Protein AF-A0A094GS37-F1 (afdb_monomer_lite)

pLDDT: mean 93.63, std 6.59, range [54.78, 98.56]

Foldseek 3Di:
DVLLVPDPPVLSVLLLLLVLCQQPAPDFDALVLSQQLQQQDAPDQDGDPVSRDDSCSSCVSNVQQWDADPVPNTIHGPDPVSSVVCNVCVCVSPVQSLQSSLRSLLSLLNHPVQLQAADPFPVRVVVCCVVSVNNLRSLACSLLSLQVGPDYDPSSLVSLLVQQLRLSSQRHSQLSHQLDDPDDPRGPSSVRGDPPDGSLNSNVVSPNVVSNVSNVVVVSDDDDPVD

Radius of gyration: 18.08 Å; chains: 1; bounding box: 50×44×43 Å

Secondary structure (DSSP, 8-state):
-HHHHTS-HHHHHHHHHHHHHHHHSSSPEEHHHHHHHHTPPTT-SS--GGGPPPHHHHHHTTTTSEEE-TTT-EEEESSHHHHHHHHHTHHHH-TTHHHHHHHHHHHHHTSGGGGG-S-SSHHHHHHHHHH-TTHHHHHHHHHHHHHH-S---HHHHHHHHHHHH-HHHHHHHHHHHH----STT-TTGGG-S-TT--HHHHHHHHT-HHHHHHHHHTTS-PPPTT-

Structure (mmCIF, N/CA/C/O backbone):
data_AF-A0A094GS37-F1
#
_entry.id   AF-A0A094GS37-F1
#
loop_
_atom_site.group_PDB
_atom_site.id
_atom_site.type_symbol
_atom_site.label_atom_id
_atom_site.label_alt_id
_atom_site.label_comp_id
_atom_site.label_asym_id
_atom_site.label_entity_id
_atom_site.label_seq_id
_atom_site.pdbx_PDB_ins_code
_atom_site.Cartn_x
_atom_site.Cartn_y
_atom_site.Cartn_z
_atom_site.occupancy
_atom_site.B_iso_or_equiv
_atom_site.auth_seq_id
_atom_site.auth_comp_id
_atom_site.auth_asym_id
_atom_site.auth_atom_id
_atom_site.pdbx_PDB_model_num
ATOM 1 N N . MET A 1 1 ? -13.393 0.944 21.307 1.00 88.00 1 MET A N 1
ATOM 2 C CA . MET A 1 1 ? -13.759 -0.416 20.868 1.00 88.00 1 MET A CA 1
ATOM 3 C C . MET A 1 1 ? -15.217 -0.737 21.155 1.00 88.00 1 MET A C 1
ATOM 5 O O . MET A 1 1 ? -15.933 -0.806 20.179 1.00 88.00 1 MET A O 1
ATOM 9 N N . ILE A 1 2 ? -15.717 -0.727 22.401 1.00 90.31 2 ILE A N 1
ATOM 10 C CA . ILE A 1 2 ? -17.145 -1.028 22.705 1.00 90.31 2 ILE A CA 1
ATOM 11 C C . ILE A 1 2 ? -18.160 -0.297 21.801 1.00 90.31 2 ILE A C 1
ATOM 13 O O . ILE A 1 2 ? -19.096 -0.905 21.303 1.00 90.31 2 ILE A O 1
ATOM 17 N N . ARG A 1 3 ? -17.985 1.015 21.569 1.00 92.25 3 ARG A N 1
ATOM 18 C CA . ARG A 1 3 ? -18.882 1.788 20.683 1.00 92.25 3 ARG A CA 1
ATOM 19 C C . ARG A 1 3 ? -18.816 1.351 19.216 1.00 92.25 3 ARG A C 1
ATOM 21 O O . ARG A 1 3 ? -19.811 1.495 18.528 1.00 92.25 3 ARG A O 1
ATOM 28 N N . ILE A 1 4 ? -17.662 0.863 18.768 1.00 92.75 4 ILE A N 1
ATOM 29 C CA . ILE A 1 4 ? -17.428 0.375 17.404 1.00 92.75 4 ILE A CA 1
ATOM 30 C C . ILE A 1 4 ? -18.013 -1.031 17.240 1.00 92.75 4 ILE A C 1
ATOM 32 O O . ILE A 1 4 ? -18.720 -1.280 16.277 1.00 92.75 4 ILE A O 1
ATOM 36 N N . GLU A 1 5 ? -17.782 -1.908 18.220 1.00 92.19 5 GLU A N 1
ATOM 37 C CA . GLU A 1 5 ? -18.282 -3.297 18.270 1.00 92.19 5 GLU A CA 1
ATOM 38 C C . GLU A 1 5 ? -19.805 -3.388 18.480 1.00 92.19 5 GLU A C 1
ATOM 40 O O . GLU A 1 5 ? -20.387 -4.465 18.425 1.00 92.19 5 GLU A O 1
ATOM 45 N N . GLY A 1 6 ? -20.461 -2.262 18.775 1.00 89.38 6 GLY A N 1
ATOM 46 C CA . GLY A 1 6 ? -21.918 -2.155 18.849 1.00 89.38 6 GLY A CA 1
ATOM 47 C C . GLY A 1 6 ? -22.578 -1.646 17.563 1.00 89.38 6 GLY A C 1
ATOM 48 O O . GLY A 1 6 ? -23.791 -1.435 17.572 1.00 89.38 6 GLY A O 1
ATOM 49 N N . GLN A 1 7 ? -21.806 -1.380 16.504 1.00 92.81 7 GLN A N 1
ATOM 50 C CA . GLN A 1 7 ? -22.325 -0.932 15.205 1.00 92.81 7 GLN A CA 1
ATOM 51 C C . GLN A 1 7 ? -22.819 -2.122 14.370 1.00 92.81 7 GLN A C 1
ATOM 53 O O . GLN A 1 7 ? -22.673 -3.280 14.755 1.00 92.81 7 GLN A O 1
ATOM 58 N N . VAL A 1 8 ? -23.432 -1.839 13.218 1.00 94.56 8 VAL A N 1
ATOM 59 C CA . VAL A 1 8 ? -23.711 -2.884 12.221 1.00 94.56 8 VAL A CA 1
ATOM 60 C C . VAL A 1 8 ? -22.399 -3.410 11.630 1.00 94.56 8 VAL A C 1
ATOM 62 O O . VAL A 1 8 ? -21.416 -2.672 11.578 1.00 94.56 8 VAL A O 1
ATOM 65 N N . THR A 1 9 ? -22.395 -4.666 11.178 1.00 94.69 9 THR A N 1
ATOM 66 C CA . THR A 1 9 ? -21.180 -5.403 10.786 1.00 94.69 9 THR A CA 1
ATOM 67 C C . THR A 1 9 ? -20.286 -4.629 9.818 1.00 94.69 9 THR A C 1
ATOM 69 O O . THR A 1 9 ? -19.120 -4.420 10.130 1.00 94.69 9 THR A O 1
ATOM 72 N N . ASP A 1 10 ? -20.833 -4.092 8.727 1.00 94.25 10 ASP A N 1
ATOM 73 C CA . ASP A 1 10 ? -20.032 -3.376 7.721 1.00 94.25 10 ASP A CA 1
ATOM 74 C C . ASP A 1 10 ? -19.353 -2.113 8.291 1.00 94.25 10 ASP A C 1
ATOM 76 O O . ASP A 1 10 ? -18.210 -1.800 7.963 1.00 94.25 10 ASP A O 1
ATOM 80 N N . GLN A 1 11 ? -20.025 -1.399 9.204 1.00 95.94 11 GLN A N 1
ATOM 81 C CA . GLN A 1 11 ? -19.462 -0.218 9.871 1.00 95.94 11 GLN A CA 1
ATOM 82 C C . GLN A 1 11 ? -18.406 -0.594 10.912 1.00 95.94 11 GLN A C 1
ATOM 84 O O . GLN A 1 11 ? -17.405 0.108 11.069 1.00 95.94 11 GLN A O 1
ATOM 89 N N . GLU A 1 12 ? -18.628 -1.686 11.645 1.00 96.25 12 GLU A N 1
ATOM 90 C CA . GLU A 1 12 ? -17.641 -2.242 12.568 1.00 96.25 12 GLU A CA 1
ATOM 91 C C . GLU A 1 12 ? -16.369 -2.661 11.819 1.00 96.25 12 GLU A C 1
ATOM 93 O O . GLU A 1 12 ? -15.263 -2.316 12.250 1.00 96.25 12 GLU A O 1
ATOM 98 N N . ASP A 1 13 ? -16.523 -3.355 10.692 1.00 96.12 13 ASP A N 1
ATOM 99 C CA . ASP A 1 13 ? -15.419 -3.832 9.865 1.00 96.12 13 ASP A CA 1
ATOM 100 C C . ASP A 1 13 ? -14.641 -2.664 9.253 1.00 96.12 13 ASP A C 1
ATOM 102 O O . ASP A 1 13 ? -13.420 -2.598 9.429 1.00 96.12 13 ASP A O 1
ATOM 106 N N . LEU A 1 14 ? -15.329 -1.677 8.664 1.00 97.69 14 LEU A N 1
ATOM 107 C CA . LEU A 1 14 ? -14.692 -0.461 8.150 1.00 97.69 14 LEU A CA 1
ATOM 108 C C . LEU A 1 14 ? -13.911 0.272 9.252 1.00 97.69 14 LEU A C 1
ATOM 110 O O . LEU A 1 14 ? -12.749 0.635 9.064 1.00 97.69 14 LEU A O 1
ATOM 114 N N . ALA A 1 15 ? -14.501 0.443 10.439 1.00 98.00 15 ALA A N 1
ATOM 115 C CA . ALA A 1 15 ? -13.832 1.101 11.559 1.00 98.00 15 ALA A CA 1
ATOM 116 C C . ALA A 1 15 ? -12.571 0.346 12.006 1.00 98.00 15 ALA A C 1
ATOM 118 O O . ALA A 1 15 ? -11.533 0.958 12.275 1.00 98.00 15 ALA A O 1
ATOM 119 N N . LYS A 1 16 ? -12.630 -0.990 12.076 1.00 97.25 16 LYS A N 1
ATOM 120 C CA . LYS A 1 16 ? -11.466 -1.822 12.413 1.00 97.25 16 LYS A CA 1
ATOM 121 C C . LYS A 1 16 ? -10.386 -1.741 11.343 1.00 97.25 16 LYS A C 1
ATOM 123 O O . LYS A 1 16 ? -9.212 -1.649 11.702 1.00 97.25 16 LYS A O 1
ATOM 128 N N . GLN A 1 17 ? -10.750 -1.735 10.062 1.00 97.81 17 GLN A N 1
ATOM 129 C CA . GLN A 1 17 ? -9.797 -1.574 8.966 1.00 97.81 17 GLN A CA 1
ATOM 130 C C . GLN A 1 17 ? -9.113 -0.202 9.021 1.00 97.81 17 GLN A C 1
ATOM 132 O O . GLN A 1 17 ? -7.883 -0.142 8.999 1.00 97.81 17 GLN A O 1
ATOM 137 N N . VAL A 1 18 ? -9.874 0.886 9.188 1.00 98.38 18 VAL A N 1
ATOM 138 C CA . VAL A 1 18 ? -9.335 2.250 9.335 1.00 98.38 18 VAL A CA 1
ATOM 139 C C . VAL A 1 18 ? -8.366 2.329 10.518 1.00 98.38 18 VAL A C 1
ATOM 141 O O . VAL A 1 18 ? -7.225 2.769 10.362 1.00 98.38 18 VAL A O 1
ATOM 144 N N . LEU A 1 19 ? -8.771 1.853 11.700 1.00 98.06 19 LEU A N 1
ATOM 145 C CA . LEU A 1 19 ? -7.914 1.867 12.889 1.00 98.06 19 LEU A CA 1
ATOM 146 C C . LEU A 1 19 ? -6.666 0.989 12.723 1.00 98.06 19 LEU A C 1
ATOM 148 O O . LEU A 1 19 ? -5.582 1.381 13.166 1.00 98.06 19 LEU A O 1
ATOM 152 N N . SER A 1 20 ? -6.801 -0.170 12.071 1.00 97.94 20 SER A N 1
ATOM 153 C CA . SER A 1 20 ? -5.686 -1.066 11.760 1.00 97.94 20 SER A CA 1
ATOM 154 C C . SER A 1 20 ? -4.660 -0.363 10.877 1.00 97.94 20 SER A C 1
ATOM 156 O O . SER A 1 20 ? -3.482 -0.329 11.232 1.00 97.94 20 SER A O 1
ATOM 158 N N . TRP A 1 21 ? -5.096 0.282 9.790 1.00 98.44 21 TRP A N 1
ATOM 159 C CA . TRP A 1 21 ? -4.220 1.031 8.891 1.00 98.44 21 TRP A CA 1
ATOM 160 C C . TRP A 1 21 ? -3.519 2.195 9.588 1.00 98.44 21 TRP A C 1
ATOM 162 O O . TRP A 1 21 ? -2.295 2.289 9.505 1.00 98.44 21 TRP A O 1
ATOM 172 N N . ILE A 1 22 ? -4.251 3.030 10.332 1.00 97.56 22 ILE A N 1
ATOM 173 C CA . ILE A 1 22 ? -3.663 4.171 11.052 1.00 97.56 22 ILE A CA 1
ATOM 174 C C . ILE A 1 22 ? -2.616 3.701 12.072 1.00 97.56 22 ILE A C 1
ATOM 176 O O . ILE A 1 22 ? -1.558 4.312 12.200 1.00 97.56 22 ILE A O 1
ATOM 180 N N . THR A 1 23 ? -2.889 2.604 12.781 1.00 96.81 23 THR A N 1
ATOM 181 C CA . THR A 1 23 ? -1.992 2.076 13.822 1.00 96.81 23 THR A CA 1
ATOM 182 C C . THR A 1 23 ? -0.784 1.352 13.229 1.00 96.81 23 THR A C 1
ATOM 184 O O . THR A 1 23 ? 0.327 1.442 13.745 1.00 96.81 23 THR A O 1
ATOM 187 N N . CYS A 1 24 ? -0.995 0.562 12.177 1.00 96.88 24 CYS A N 1
ATOM 188 C CA . CYS A 1 24 ? -0.008 -0.409 11.717 1.00 96.88 24 CYS A CA 1
ATOM 189 C C . CYS A 1 24 ? 0.844 0.079 10.552 1.00 96.88 24 CYS A C 1
ATOM 191 O O . CYS A 1 24 ? 1.858 -0.576 10.273 1.00 96.88 24 CYS A O 1
ATOM 193 N N . ALA A 1 25 ? 0.447 1.163 9.880 1.00 97.44 25 ALA A N 1
ATOM 194 C CA . ALA A 1 25 ? 1.168 1.720 8.749 1.00 97.44 25 ALA A CA 1
ATOM 195 C C . ALA A 1 25 ? 2.577 2.210 9.122 1.00 97.44 25 ALA A C 1
ATOM 197 O O . ALA A 1 25 ? 2.870 2.559 10.261 1.00 97.44 25 ALA A O 1
ATOM 198 N N . LYS A 1 26 ? 3.487 2.232 8.139 1.00 97.00 26 LYS A N 1
ATOM 199 C CA . LYS A 1 26 ? 4.883 2.674 8.341 1.00 97.00 26 LYS A CA 1
ATOM 200 C C . LYS A 1 26 ? 5.064 4.190 8.347 1.00 97.00 26 LYS A C 1
ATOM 202 O O . LYS A 1 26 ? 6.099 4.675 8.792 1.00 97.00 26 LYS A O 1
ATOM 207 N N . ARG A 1 27 ? 4.060 4.913 7.860 1.00 96.12 27 ARG A N 1
ATOM 208 C CA . ARG A 1 27 ? 3.914 6.363 7.951 1.00 96.12 27 ARG A CA 1
ATOM 209 C C . ARG A 1 27 ? 2.423 6.710 7.990 1.00 96.12 27 ARG A C 1
ATOM 211 O O . ARG A 1 27 ? 1.629 5.871 7.555 1.00 96.12 27 ARG A O 1
ATOM 218 N N . PRO A 1 28 ? 2.048 7.917 8.445 1.00 96.81 28 PRO A N 1
ATOM 219 C CA . PRO A 1 28 ? 0.697 8.426 8.250 1.00 96.81 28 PRO A CA 1
ATOM 220 C C . PRO A 1 28 ? 0.291 8.361 6.773 1.00 96.81 28 PRO A C 1
ATOM 222 O O . PRO A 1 28 ? 1.114 8.613 5.883 1.00 96.81 28 PRO A O 1
ATOM 225 N N . LEU A 1 29 ? -0.965 7.994 6.537 1.00 98.00 29 LEU A N 1
ATOM 226 C CA . LEU A 1 29 ? -1.580 7.960 5.214 1.00 98.00 29 LEU A CA 1
ATOM 227 C C . LEU A 1 29 ? -2.424 9.213 5.008 1.00 98.00 29 LEU A C 1
ATOM 229 O O . LEU A 1 29 ? -3.032 9.719 5.958 1.00 98.00 29 LEU A O 1
ATOM 233 N N . THR A 1 30 ? -2.486 9.694 3.770 1.00 98.00 30 THR A N 1
ATOM 234 C CA . THR A 1 30 ? -3.531 10.642 3.378 1.00 98.00 30 THR A CA 1
ATOM 235 C C . THR A 1 30 ? -4.893 9.946 3.369 1.00 98.00 30 THR A C 1
ATOM 237 O O . THR A 1 30 ? -4.982 8.715 3.345 1.00 98.00 30 THR A O 1
ATOM 240 N N . THR A 1 31 ? -5.973 10.723 3.391 1.00 97.75 31 THR A N 1
ATOM 241 C CA . THR A 1 31 ? -7.328 10.173 3.241 1.00 97.75 31 THR A CA 1
ATOM 242 C C . THR A 1 31 ? -7.478 9.386 1.940 1.00 97.75 31 THR A C 1
ATOM 244 O O . THR A 1 31 ? -7.978 8.268 1.979 1.00 97.75 31 THR A O 1
ATOM 247 N N . ILE A 1 32 ? -6.963 9.912 0.824 1.00 97.25 32 ILE A N 1
ATOM 248 C CA . ILE A 1 32 ? -7.059 9.266 -0.493 1.00 97.25 32 ILE A CA 1
ATOM 249 C C . ILE A 1 32 ? -6.254 7.965 -0.545 1.00 97.25 32 ILE A C 1
ATOM 251 O O . ILE A 1 32 ? -6.740 6.957 -1.050 1.00 97.25 32 ILE A O 1
ATOM 255 N N . GLU A 1 33 ? -5.043 7.953 0.019 1.00 98.38 33 GLU A N 1
ATOM 256 C CA . GLU A 1 33 ? -4.247 6.726 0.113 1.00 98.38 33 GLU A CA 1
ATOM 257 C C . GLU A 1 33 ? -4.984 5.638 0.893 1.00 98.38 33 GLU A C 1
ATOM 259 O O . GLU A 1 33 ? -4.961 4.476 0.489 1.00 98.38 33 GLU A O 1
ATOM 264 N N . LEU A 1 34 ? -5.643 6.005 1.999 1.00 98.50 34 LEU A N 1
ATOM 265 C CA . LEU A 1 34 ? -6.406 5.044 2.783 1.00 98.50 34 LEU A CA 1
ATOM 266 C C . LEU A 1 34 ? -7.687 4.602 2.064 1.00 98.50 34 LEU A C 1
ATOM 268 O O . LEU A 1 34 ? -7.985 3.416 2.102 1.00 98.50 34 LEU A O 1
ATOM 272 N N . GLN A 1 35 ? -8.410 5.490 1.373 1.00 98.12 35 GLN A N 1
ATOM 273 C CA . GLN A 1 35 ? -9.565 5.094 0.556 1.00 98.12 35 GLN A CA 1
ATOM 274 C C . GLN A 1 35 ? -9.166 4.049 -0.488 1.00 98.12 35 GLN A C 1
ATOM 276 O O . GLN A 1 35 ? -9.773 2.984 -0.550 1.00 98.12 35 GLN A O 1
ATOM 281 N N . GLN A 1 36 ? -8.095 4.311 -1.246 1.00 98.38 36 GLN A N 1
ATOM 282 C CA . GLN A 1 36 ? -7.595 3.362 -2.240 1.00 98.38 36 GLN A CA 1
ATOM 283 C C . GLN A 1 36 ? -7.161 2.045 -1.593 1.00 98.38 36 GLN A C 1
ATOM 285 O O . GLN A 1 36 ? -7.474 0.987 -2.119 1.00 98.38 36 GLN A O 1
ATOM 290 N N . ALA A 1 37 ? -6.491 2.080 -0.437 1.00 98.44 37 ALA A N 1
ATOM 291 C CA . ALA A 1 37 ? -6.108 0.864 0.277 1.00 98.44 37 ALA A CA 1
ATOM 292 C C . ALA A 1 37 ? -7.318 0.036 0.749 1.00 98.44 37 ALA A C 1
ATOM 294 O O . ALA A 1 37 ? -7.254 -1.191 0.747 1.00 98.44 37 ALA A O 1
ATOM 295 N N . LEU A 1 38 ? -8.405 0.687 1.167 1.00 98.12 38 LEU A N 1
ATOM 296 C CA . LEU A 1 38 ? -9.629 0.020 1.621 1.00 98.12 38 LEU A CA 1
ATOM 297 C C . LEU A 1 38 ? -10.475 -0.530 0.464 1.00 98.12 38 LEU A C 1
ATOM 299 O O . LEU A 1 38 ? -11.173 -1.516 0.665 1.00 98.12 38 LEU A O 1
ATOM 303 N N . ALA A 1 39 ? -10.371 0.063 -0.727 1.00 97.81 39 ALA A N 1
ATOM 304 C CA . ALA A 1 39 ? -11.088 -0.359 -1.933 1.00 97.81 39 ALA A CA 1
ATOM 305 C C . ALA A 1 39 ? -10.379 -1.464 -2.740 1.00 97.81 39 ALA A C 1
ATOM 307 O O . ALA A 1 39 ? -10.894 -1.916 -3.759 1.00 97.81 39 ALA A O 1
ATOM 308 N N . VAL A 1 40 ? -9.179 -1.892 -2.332 1.00 98.06 40 VAL A N 1
ATOM 309 C CA . VAL A 1 40 ? -8.451 -2.966 -3.023 1.00 98.06 40 VAL A CA 1
ATOM 310 C C . VAL A 1 40 ? -9.135 -4.309 -2.803 1.00 98.06 40 VAL A C 1
ATOM 312 O O . VAL A 1 40 ? -9.192 -4.817 -1.681 1.00 98.06 40 VAL A O 1
ATOM 315 N N . GLU A 1 41 ? -9.530 -4.938 -3.904 1.00 95.81 41 GLU A N 1
ATOM 316 C CA . GLU A 1 41 ? -10.059 -6.296 -3.925 1.00 95.81 41 GLU A CA 1
ATOM 317 C C . GLU A 1 41 ? -8.997 -7.300 -4.390 1.00 95.81 41 GLU A C 1
ATOM 319 O O . GLU A 1 41 ? -8.218 -7.075 -5.320 1.00 95.81 41 GLU A O 1
ATOM 324 N N . VAL A 1 42 ? -8.917 -8.437 -3.697 1.00 94.62 42 VAL A N 1
ATOM 325 C CA . VAL A 1 42 ? -7.904 -9.458 -3.984 1.00 94.62 42 VAL A CA 1
ATOM 326 C C . VAL A 1 42 ? -8.293 -10.240 -5.232 1.00 94.62 42 VAL A C 1
ATOM 328 O O . VAL A 1 42 ? -9.288 -10.956 -5.230 1.00 94.62 42 VAL A O 1
ATOM 331 N N . GLY A 1 43 ? -7.429 -10.200 -6.245 1.00 92.38 43 GLY A N 1
ATOM 332 C CA . GLY A 1 43 ? -7.613 -10.936 -7.499 1.00 92.38 43 GLY A CA 1
ATOM 333 C C . GLY A 1 43 ? -8.079 -10.068 -8.664 1.00 92.38 43 GLY A C 1
ATOM 334 O O . GLY A 1 43 ? -8.013 -10.537 -9.798 1.00 92.38 43 GLY A O 1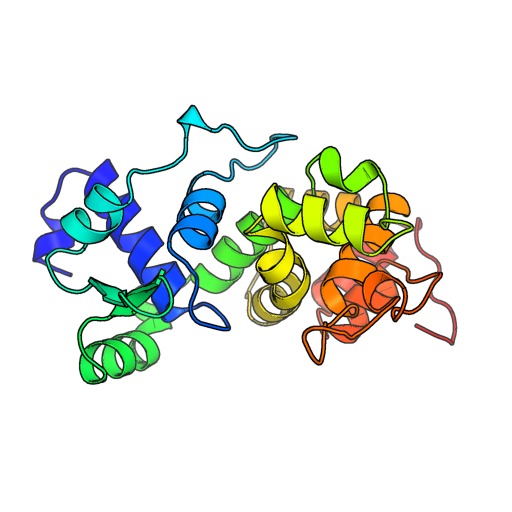
ATOM 335 N N . GLU A 1 44 ? -8.456 -8.819 -8.396 1.00 95.88 44 GLU A N 1
ATOM 336 C CA . GLU A 1 44 ? -8.804 -7.840 -9.422 1.00 95.88 44 GLU A CA 1
ATOM 337 C C . GLU A 1 44 ? -7.556 -7.202 -10.053 1.00 9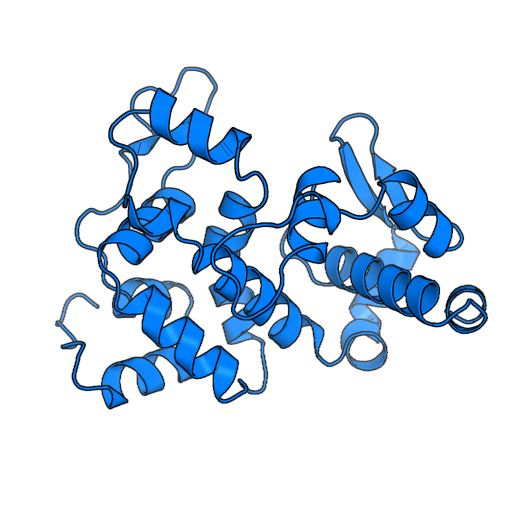5.88 44 GLU A C 1
ATOM 339 O O . GLU A 1 44 ? -6.467 -7.171 -9.467 1.00 95.88 44 GLU A O 1
ATOM 344 N N . SER A 1 45 ? -7.708 -6.718 -11.287 1.00 95.50 45 SER A N 1
ATOM 345 C CA . SER A 1 45 ? -6.628 -6.131 -12.095 1.00 95.50 45 SER A CA 1
ATOM 346 C C . SER A 1 45 ? -6.587 -4.602 -12.066 1.00 95.50 45 SER A C 1
ATOM 348 O O . SER A 1 45 ? -5.632 -4.009 -12.576 1.00 95.50 45 SER A O 1
ATOM 350 N N . GLU A 1 46 ? -7.599 -3.962 -11.486 1.00 96.06 46 GLU A N 1
ATOM 351 C CA . GLU A 1 46 ? -7.711 -2.512 -11.349 1.00 96.06 46 GLU A CA 1
ATOM 352 C C . GLU A 1 46 ? -8.502 -2.130 -10.096 1.00 96.06 46 GLU A C 1
ATOM 354 O O . GLU A 1 46 ? -9.097 -2.979 -9.436 1.00 96.06 46 GLU A O 1
ATOM 359 N N . LEU A 1 47 ? -8.448 -0.847 -9.733 1.00 95.75 47 LEU A N 1
ATOM 360 C CA . LEU A 1 47 ? -9.208 -0.320 -8.609 1.00 95.75 47 LEU A CA 1
ATOM 361 C C . LEU A 1 47 ? -10.626 0.008 -9.071 1.00 95.75 47 LEU A C 1
ATOM 363 O O . LEU A 1 47 ? -10.785 0.817 -9.983 1.00 95.75 47 LEU A O 1
ATOM 367 N N . ASP A 1 48 ? -11.625 -0.560 -8.404 1.00 95.31 48 ASP A N 1
ATOM 368 C CA . ASP A 1 48 ? -13.007 -0.131 -8.582 1.00 95.31 48 ASP A CA 1
ATOM 369 C C . ASP A 1 48 ? -13.254 1.155 -7.778 1.00 95.31 48 ASP A C 1
ATOM 371 O O . ASP A 1 48 ? -13.118 1.182 -6.550 1.00 95.31 48 ASP A O 1
ATOM 375 N N . GLU A 1 49 ? -13.579 2.243 -8.476 1.00 93.69 49 GLU A N 1
ATOM 376 C CA . GLU A 1 49 ? -13.882 3.529 -7.845 1.00 93.69 49 GLU A CA 1
ATOM 377 C C . GLU A 1 49 ? -15.185 3.480 -7.034 1.00 93.69 49 GLU A C 1
ATOM 379 O O . GLU A 1 49 ? -15.301 4.211 -6.048 1.00 93.69 49 GLU A O 1
ATOM 384 N N . ASP A 1 50 ? -16.119 2.583 -7.374 1.00 95.19 50 ASP A N 1
ATOM 385 C CA . ASP A 1 50 ? -17.378 2.408 -6.641 1.00 95.19 50 ASP A CA 1
ATOM 386 C C . ASP A 1 50 ? -17.155 1.757 -5.260 1.00 95.19 50 ASP A C 1
ATOM 388 O O . ASP A 1 50 ? -17.990 1.893 -4.363 1.00 95.19 50 ASP A O 1
ATOM 392 N N . AS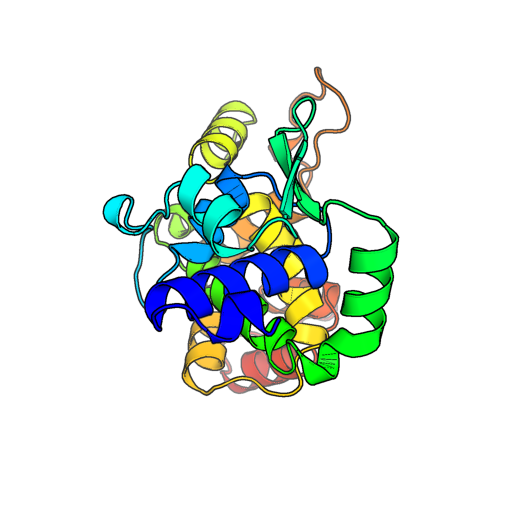N A 1 51 ? -16.000 1.114 -5.051 1.00 94.69 51 ASN A N 1
ATOM 393 C CA . ASN A 1 51 ? -15.603 0.523 -3.771 1.00 94.69 51 ASN A CA 1
ATOM 394 C C . ASN A 1 51 ? -14.898 1.514 -2.826 1.00 94.69 51 ASN A C 1
ATOM 396 O O . ASN A 1 51 ? -14.563 1.153 -1.694 1.00 94.69 51 ASN A O 1
ATOM 400 N N . LEU A 1 52 ? -14.641 2.756 -3.255 1.00 96.94 52 LEU A N 1
ATOM 401 C CA . LEU A 1 52 ? -13.994 3.764 -2.412 1.00 96.94 52 LEU A CA 1
ATOM 402 C C . LEU A 1 52 ? -14.935 4.205 -1.278 1.00 96.94 52 LEU A C 1
ATOM 404 O O . LEU A 1 52 ? -15.965 4.822 -1.548 1.00 96.94 52 LEU A O 1
ATOM 408 N N . PRO A 1 53 ? -14.584 3.975 0.004 1.00 97.06 53 PRO A N 1
ATOM 409 C CA . PRO A 1 53 ? -15.418 4.435 1.108 1.00 97.06 53 PRO A CA 1
ATOM 410 C C . PRO A 1 53 ? -15.409 5.962 1.182 1.00 97.06 53 PRO A C 1
ATOM 412 O O . PRO A 1 53 ? -14.376 6.592 0.943 1.00 97.06 53 PRO A O 1
ATOM 415 N N . GLU A 1 54 ? -16.523 6.579 1.572 1.00 97.25 54 GLU A N 1
ATOM 416 C CA . GLU A 1 54 ? -16.555 8.025 1.788 1.00 97.25 54 GLU A CA 1
ATOM 417 C C . GLU A 1 54 ? -15.655 8.427 2.968 1.00 97.25 54 GLU A C 1
ATOM 419 O O . GLU A 1 54 ? -15.620 7.780 4.018 1.00 97.25 54 GLU A O 1
ATOM 424 N N . ILE A 1 55 ? -14.931 9.542 2.821 1.00 96.38 55 ILE A N 1
ATOM 425 C CA . ILE A 1 55 ? -14.025 10.050 3.865 1.00 96.38 55 ILE A CA 1
ATOM 426 C C . ILE A 1 55 ? -14.790 10.323 5.171 1.00 96.38 55 ILE A C 1
ATOM 428 O O . ILE A 1 55 ? -14.278 10.063 6.263 1.00 96.38 55 ILE A O 1
ATOM 432 N N . GLU A 1 56 ? -16.014 10.846 5.063 1.00 96.44 56 GLU A N 1
ATOM 433 C CA . GLU A 1 56 ? -16.873 11.134 6.214 1.00 96.44 56 GLU A CA 1
ATOM 434 C C . GLU A 1 56 ? -17.243 9.853 6.968 1.00 96.44 56 GLU A C 1
ATOM 436 O O . GLU A 1 56 ? -17.148 9.821 8.199 1.00 96.44 56 GLU A O 1
ATOM 441 N N . ASP A 1 57 ? -17.553 8.776 6.243 1.00 96.81 57 ASP A N 1
ATOM 442 C CA . ASP A 1 57 ? -17.864 7.475 6.827 1.00 96.81 57 ASP A CA 1
ATOM 443 C C . ASP A 1 57 ? -16.660 6.895 7.561 1.00 96.81 57 ASP A C 1
ATOM 445 O O . ASP A 1 57 ? -16.791 6.523 8.728 1.00 96.81 57 ASP A O 1
ATOM 449 N N . MET A 1 58 ? -15.470 6.914 6.948 1.00 97.56 58 MET A N 1
ATOM 450 C CA . MET A 1 58 ? -14.228 6.426 7.569 1.00 97.56 58 MET A CA 1
ATOM 451 C C . MET A 1 58 ? -13.964 7.067 8.942 1.00 97.56 58 MET A C 1
ATOM 453 O O . MET A 1 58 ? -13.494 6.401 9.870 1.00 97.56 58 MET A O 1
ATOM 457 N N . VAL A 1 59 ? -14.271 8.360 9.093 1.00 97.31 59 VAL A N 1
ATOM 458 C CA . VAL A 1 59 ? -14.127 9.088 10.364 1.00 97.31 59 VAL A CA 1
ATOM 459 C C . VAL A 1 59 ? -15.289 8.786 11.313 1.00 97.31 59 VAL A C 1
ATOM 461 O O . VAL A 1 59 ? -15.066 8.525 12.502 1.00 97.31 59 VAL A O 1
ATOM 464 N N . SER A 1 60 ? -16.520 8.809 10.801 1.00 96.94 60 SER A N 1
ATOM 465 C CA . SER A 1 60 ? -17.755 8.642 11.572 1.00 96.94 60 SER A CA 1
ATOM 466 C C . SER A 1 60 ? -17.814 7.284 12.275 1.00 96.94 60 SER A C 1
ATOM 468 O O . SER A 1 60 ? -18.000 7.227 13.499 1.00 96.94 60 SER A O 1
ATOM 470 N N . VAL A 1 61 ? -17.531 6.193 11.549 1.00 97.75 61 VAL A N 1
ATOM 471 C CA . VAL A 1 61 ? -17.589 4.824 12.096 1.00 97.75 61 VAL A CA 1
ATOM 472 C C . VAL A 1 61 ? -16.540 4.569 13.181 1.00 97.75 61 VAL A C 1
ATOM 474 O O . VAL A 1 61 ? -16.690 3.669 14.007 1.00 97.75 61 VAL A O 1
ATOM 477 N N . CYS A 1 62 ? -15.486 5.390 13.246 1.00 96.94 62 CYS A N 1
ATOM 478 C CA . CYS A 1 62 ? -14.444 5.300 14.269 1.00 96.94 62 CYS A CA 1
ATOM 479 C C . CYS A 1 62 ? -14.840 5.949 15.610 1.00 96.94 62 CYS A C 1
ATOM 481 O O . CYS A 1 62 ? -14.019 6.029 16.530 1.00 96.94 62 CYS A O 1
ATOM 483 N N . ALA A 1 63 ? -16.087 6.415 15.752 1.00 94.69 63 ALA A N 1
ATOM 484 C CA . ALA A 1 63 ? -16.689 6.862 17.009 1.00 94.69 63 ALA A CA 1
ATOM 485 C C . ALA A 1 63 ? -15.892 7.955 17.760 1.00 94.69 63 ALA A C 1
ATOM 487 O O . ALA A 1 63 ? -15.930 8.027 18.996 1.00 94.69 63 ALA A O 1
ATOM 488 N N . GLY A 1 64 ? -15.194 8.824 17.020 1.00 95.00 64 GLY A N 1
ATOM 489 C CA . GLY A 1 64 ? -14.383 9.922 17.559 1.00 95.00 64 GLY A CA 1
ATOM 490 C C . GLY A 1 64 ? -12.957 9.538 17.965 1.00 95.00 64 GLY A C 1
ATOM 491 O O . GLY A 1 64 ? -12.298 10.315 18.649 1.00 95.00 64 GLY A O 1
ATOM 492 N N . LEU A 1 65 ? -12.469 8.353 17.579 1.00 96.50 65 LEU A N 1
ATOM 493 C CA . LEU A 1 65 ? -11.059 7.975 17.756 1.00 96.50 65 LEU A CA 1
ATOM 494 C C . LEU A 1 65 ? -10.152 8.519 16.650 1.00 96.50 65 LEU A C 1
ATOM 496 O O . LEU A 1 65 ? -8.942 8.613 16.854 1.00 96.50 65 LEU A O 1
ATOM 500 N N . VAL A 1 66 ? -10.731 8.881 15.506 1.00 97.62 66 VAL A N 1
ATOM 501 C CA . VAL A 1 66 ? -10.026 9.295 14.292 1.00 97.62 66 VAL A CA 1
ATOM 502 C C . VAL A 1 66 ? -10.396 10.731 13.929 1.00 97.62 66 VAL A C 1
ATOM 504 O O . VAL A 1 66 ? -11.514 11.176 14.176 1.00 97.62 66 VAL A O 1
ATOM 507 N N . THR A 1 67 ? -9.437 11.459 13.367 1.00 96.81 67 THR A N 1
ATOM 508 C CA . THR A 1 67 ? -9.595 12.806 12.814 1.00 96.81 67 THR A CA 1
ATOM 509 C C . THR A 1 67 ? -8.726 12.968 11.569 1.00 96.81 67 THR A C 1
ATOM 511 O O . THR A 1 67 ? -7.809 12.176 11.332 1.00 96.81 67 THR A O 1
ATOM 514 N N . ILE A 1 68 ? -8.998 14.012 10.792 1.00 97.31 68 ILE A N 1
ATOM 515 C CA . ILE A 1 68 ? -8.209 14.394 9.624 1.00 97.31 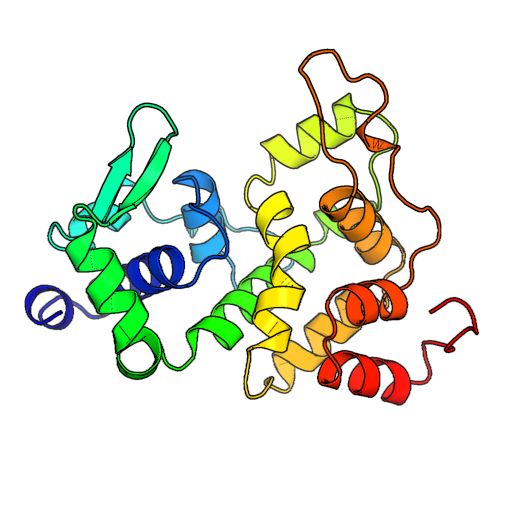68 ILE A CA 1
ATOM 516 C C . ILE A 1 68 ? -7.416 15.645 9.973 1.00 97.31 68 ILE A C 1
ATOM 518 O O . ILE A 1 68 ? -7.945 16.629 10.492 1.00 97.31 68 ILE A O 1
ATOM 522 N N . ASP A 1 69 ? -6.121 15.595 9.701 1.00 94.62 69 ASP A N 1
ATOM 523 C CA . ASP A 1 69 ? -5.255 16.751 9.797 1.00 94.62 69 ASP A CA 1
ATOM 524 C C . ASP A 1 69 ? -5.492 17.698 8.614 1.00 94.62 69 ASP A C 1
ATOM 526 O O . ASP A 1 69 ? -5.223 17.339 7.471 1.00 94.62 69 ASP A O 1
ATOM 530 N N . GLY A 1 70 ? -5.989 18.907 8.882 1.00 90.56 70 GLY A N 1
ATOM 531 C CA . GLY A 1 70 ? -6.365 19.855 7.827 1.00 90.56 70 GLY A CA 1
ATOM 532 C C . GLY A 1 70 ? -5.195 20.441 7.028 1.00 90.56 70 GLY A C 1
ATOM 533 O O . GLY A 1 70 ? -5.422 20.985 5.953 1.00 90.56 70 GLY A O 1
ATOM 534 N N . GLU A 1 71 ? -3.956 20.348 7.525 1.00 91.38 71 GLU A N 1
ATOM 535 C CA . GLU A 1 71 ? -2.772 20.842 6.807 1.00 91.38 71 GLU A CA 1
ATOM 536 C C . GLU A 1 71 ? -2.215 19.785 5.850 1.00 91.38 71 GLU A C 1
ATOM 538 O O . GLU A 1 71 ? -1.885 20.084 4.704 1.00 91.38 71 GLU A O 1
ATOM 543 N N . SER A 1 72 ? -2.114 18.541 6.321 1.00 91.50 72 SER A N 1
ATOM 544 C CA . SER A 1 72 ? -1.496 17.438 5.577 1.00 91.50 72 SER A CA 1
ATOM 545 C C . SER A 1 72 ? -2.492 16.504 4.882 1.00 91.50 72 SER A C 1
ATOM 547 O O . SER A 1 72 ? -2.068 15.620 4.140 1.00 91.50 72 SER A O 1
ATOM 549 N N . ASN A 1 73 ? -3.798 16.666 5.122 1.00 94.88 73 ASN A N 1
ATOM 550 C CA . ASN A 1 73 ? -4.860 15.734 4.717 1.00 94.88 73 ASN A CA 1
ATOM 551 C C . ASN A 1 73 ? -4.600 14.287 5.167 1.00 94.88 73 ASN A C 1
ATOM 553 O O . ASN A 1 73 ? -5.028 13.331 4.516 1.00 94.88 73 ASN A O 1
ATOM 557 N N . THR A 1 74 ? -3.879 14.114 6.279 1.00 96.62 74 THR A N 1
ATOM 558 C CA . THR A 1 74 ? -3.592 12.793 6.841 1.00 96.62 74 THR A CA 1
ATOM 559 C C . THR A 1 74 ? -4.667 12.368 7.822 1.00 96.62 74 THR A C 1
ATOM 561 O O . THR A 1 74 ? -5.128 13.154 8.652 1.00 96.62 74 THR A O 1
ATOM 564 N N . ILE A 1 75 ? -5.065 11.103 7.738 1.00 97.00 75 ILE A N 1
ATOM 565 C CA . ILE A 1 75 ? -6.000 10.500 8.682 1.00 97.00 75 ILE A CA 1
ATOM 566 C C . ILE A 1 75 ? -5.222 9.916 9.863 1.00 97.00 75 ILE A C 1
ATOM 568 O O . ILE A 1 75 ? -4.251 9.176 9.692 1.00 97.00 75 ILE A O 1
ATOM 572 N N . ARG A 1 76 ? -5.607 10.291 11.085 1.00 96.69 76 ARG A N 1
ATOM 573 C CA . ARG A 1 76 ? -4.850 9.970 12.302 1.00 96.69 76 ARG A CA 1
ATOM 574 C C . ARG A 1 76 ? -5.743 9.781 13.518 1.00 96.69 76 ARG A C 1
ATOM 576 O O . ARG A 1 76 ? -6.898 10.195 13.535 1.00 96.69 76 ARG A O 1
ATOM 583 N N . LEU A 1 77 ? -5.185 9.190 14.571 1.00 97.00 77 LEU A N 1
ATOM 584 C CA . LEU A 1 77 ? -5.848 9.126 15.871 1.00 97.00 77 LEU A CA 1
ATOM 585 C C . LEU A 1 77 ? -5.916 10.523 16.506 1.00 97.00 77 LEU A C 1
ATOM 587 O O . LEU A 1 77 ? -4.972 11.306 16.401 1.00 97.00 77 LEU A O 1
ATOM 591 N N . VAL A 1 78 ? -7.020 10.823 17.196 1.00 94.56 78 VAL A N 1
ATOM 592 C CA . VAL A 1 78 ? -7.271 12.152 17.791 1.00 94.56 78 VAL A CA 1
ATOM 593 C C . VAL A 1 78 ? -6.231 12.519 18.853 1.00 94.56 78 VAL A C 1
ATOM 595 O O . VAL A 1 78 ? -5.836 13.679 18.967 1.00 94.56 78 VAL A O 1
ATOM 598 N N . HIS A 1 79 ? -5.769 11.538 19.632 1.00 93.12 79 HIS A N 1
ATOM 599 C CA . HIS A 1 79 ? -4.846 11.764 20.742 1.00 93.12 79 HIS A CA 1
ATOM 600 C C . HIS A 1 79 ? -3.643 10.824 20.703 1.00 93.12 79 HIS A C 1
ATOM 602 O O . HIS A 1 79 ? -3.778 9.624 20.463 1.00 93.12 79 HIS A O 1
ATOM 608 N N . TYR A 1 80 ? -2.473 11.356 21.071 1.00 89.88 80 TYR A N 1
ATOM 609 C CA . TYR A 1 80 ? -1.227 10.586 21.155 1.00 89.88 80 TYR A CA 1
ATOM 610 C C . TYR A 1 80 ? -1.331 9.391 22.122 1.00 89.88 80 TYR A C 1
ATOM 612 O O . TYR A 1 80 ? -0.764 8.336 21.867 1.00 89.88 80 TYR A O 1
ATOM 620 N N . THR A 1 81 ? -2.100 9.516 23.210 1.00 92.69 81 THR A N 1
ATOM 621 C CA . THR A 1 81 ? -2.326 8.418 24.167 1.00 92.69 81 THR A CA 1
ATOM 622 C C . THR A 1 81 ? -3.151 7.284 23.565 1.00 92.69 81 THR A C 1
ATOM 624 O O . THR A 1 81 ? -2.985 6.129 23.948 1.00 92.69 81 THR A O 1
ATOM 627 N N . THR A 1 82 ? -4.032 7.596 22.608 1.00 93.31 82 THR A N 1
ATOM 628 C CA . THR A 1 82 ? -4.795 6.587 21.858 1.00 93.31 82 THR A CA 1
ATOM 629 C C . THR A 1 82 ? -3.864 5.816 20.929 1.00 93.31 82 THR A C 1
ATOM 631 O O . THR A 1 82 ? -3.959 4.594 20.848 1.00 93.31 82 THR A O 1
ATOM 634 N N . GLN A 1 83 ? -2.918 6.513 20.294 1.00 92.81 83 GLN A N 1
ATOM 635 C CA . GLN A 1 83 ? -1.871 5.885 19.495 1.00 92.81 83 GLN A CA 1
ATOM 636 C C . GLN A 1 83 ? -0.991 4.960 20.344 1.00 92.81 83 GLN A C 1
ATOM 638 O O . GLN A 1 83 ? -0.878 3.780 20.028 1.00 92.81 83 GLN A O 1
ATOM 643 N N . GLU A 1 84 ? -0.467 5.444 21.473 1.00 94.69 84 GLU A N 1
ATOM 644 C CA . GLU A 1 84 ? 0.349 4.634 22.390 1.00 94.69 84 GLU A CA 1
ATOM 645 C C . GLU A 1 84 ? -0.408 3.391 22.893 1.00 94.69 84 GLU A C 1
ATOM 647 O O . GLU A 1 84 ? 0.163 2.303 23.012 1.00 94.69 84 GLU A O 1
ATOM 652 N N . TYR A 1 85 ? -1.710 3.530 23.169 1.00 96.25 85 TYR A N 1
ATOM 653 C CA . TYR A 1 85 ? -2.559 2.408 23.560 1.00 96.25 85 TYR A CA 1
ATOM 654 C C . TYR A 1 85 ? -2.643 1.346 22.457 1.00 96.25 85 TYR A C 1
ATOM 656 O O . TYR A 1 85 ? -2.378 0.171 22.731 1.00 96.25 85 TYR A O 1
ATOM 664 N N . PHE A 1 86 ? -2.981 1.732 21.223 1.00 96.44 86 PHE A N 1
ATOM 665 C CA . PHE A 1 86 ? -3.118 0.785 20.114 1.00 96.44 86 PHE A CA 1
ATOM 666 C C . PHE A 1 86 ? -1.782 0.176 19.687 1.00 96.44 86 PHE A C 1
ATOM 668 O O . PHE A 1 86 ? -1.743 -1.012 19.390 1.00 96.44 86 PHE A O 1
ATOM 675 N N . GLU A 1 87 ? -0.678 0.920 19.740 1.00 93.38 87 GLU A N 1
ATOM 676 C CA . GLU A 1 87 ? 0.662 0.382 19.475 1.00 93.38 87 GLU A CA 1
ATOM 677 C C . GLU A 1 87 ? 1.037 -0.717 20.482 1.00 93.38 87 GLU A C 1
ATOM 679 O O . GLU A 1 87 ? 1.532 -1.779 20.100 1.00 93.38 87 GLU A O 1
ATOM 684 N N . ARG A 1 88 ? 0.738 -0.517 21.774 1.00 95.56 88 ARG A N 1
ATOM 685 C CA . ARG A 1 88 ? 0.989 -1.523 22.825 1.00 95.56 88 ARG A CA 1
ATOM 686 C C . ARG A 1 88 ? 0.071 -2.734 22.742 1.00 95.56 88 ARG A C 1
ATOM 688 O O . ARG A 1 88 ? 0.456 -3.825 23.155 1.00 95.56 88 ARG A O 1
ATOM 695 N N . THR A 1 89 ? -1.147 -2.538 22.252 1.00 95.31 89 THR A N 1
ATOM 696 C CA . THR A 1 89 ? -2.192 -3.570 22.193 1.00 95.31 89 THR A CA 1
ATOM 697 C C . THR A 1 89 ? -2.443 -4.070 20.768 1.00 95.31 89 THR A C 1
ATOM 699 O O . THR A 1 89 ? -3.435 -4.750 20.514 1.00 95.31 89 THR A O 1
ATOM 702 N N . GLN A 1 90 ? -1.518 -3.793 19.840 1.00 92.69 90 GLN A N 1
ATOM 703 C CA . GLN A 1 90 ? -1.680 -4.067 18.411 1.00 92.69 90 GLN A CA 1
ATOM 704 C C . GLN A 1 90 ? -1.917 -5.555 18.133 1.00 92.69 90 GLN A C 1
ATOM 706 O O . GLN A 1 90 ? -2.721 -5.895 17.279 1.00 92.69 90 GLN A O 1
ATOM 711 N N . SER A 1 91 ? -1.252 -6.455 18.863 1.00 91.62 91 SER A N 1
ATOM 712 C CA . SER A 1 91 ? -1.437 -7.905 18.705 1.00 91.62 91 SER A CA 1
ATOM 713 C C . SER A 1 91 ? -2.800 -8.403 19.187 1.00 91.62 91 SER A C 1
ATOM 715 O O . SER A 1 91 ? -3.251 -9.450 18.738 1.00 91.62 91 SER A O 1
ATOM 717 N N . HIS A 1 92 ? -3.449 -7.673 20.096 1.00 94.56 92 HIS A N 1
ATOM 718 C CA . HIS A 1 92 ? -4.784 -8.001 20.579 1.00 94.56 92 HIS A CA 1
ATOM 719 C C . HIS A 1 92 ? -5.857 -7.493 19.614 1.00 94.56 92 HIS A C 1
ATOM 721 O O . HIS A 1 92 ? -6.749 -8.251 19.247 1.00 94.56 92 HIS A O 1
ATOM 727 N N . TRP A 1 93 ? -5.748 -6.233 19.183 1.00 94.62 93 TRP A N 1
ATOM 728 C CA . TRP A 1 93 ? -6.760 -5.602 18.331 1.00 94.62 93 TRP A CA 1
ATOM 729 C C . TRP A 1 93 ? -6.588 -5.904 16.845 1.00 94.62 93 TRP A C 1
ATOM 731 O O . TRP A 1 93 ? -7.576 -6.056 16.135 1.00 94.62 93 TRP A O 1
ATOM 741 N N . PHE A 1 94 ? -5.346 -6.012 16.374 1.00 95.25 94 PHE A N 1
ATOM 742 C CA . PHE A 1 94 ? -5.013 -6.185 14.961 1.00 95.25 94 PHE A CA 1
ATOM 743 C C . PHE A 1 94 ? -3.963 -7.297 14.758 1.00 95.25 94 PHE A C 1
ATOM 745 O O . PHE A 1 94 ? -2.878 -7.046 14.216 1.00 95.25 94 PHE A O 1
ATOM 752 N N . PRO A 1 95 ? -4.253 -8.541 15.192 1.00 93.62 95 PRO A N 1
ATOM 753 C CA . PRO A 1 95 ? -3.296 -9.650 15.135 1.00 93.62 95 PRO A CA 1
ATOM 754 C C . PRO A 1 95 ? -2.785 -9.934 13.715 1.00 93.62 95 PRO A C 1
ATOM 756 O O . PRO A 1 95 ? -1.611 -10.253 13.542 1.00 93.62 95 PRO A O 1
ATOM 759 N N . ASN A 1 96 ? -3.639 -9.761 12.700 1.00 93.81 96 ASN A N 1
ATOM 760 C CA . ASN A 1 96 ? -3.328 -10.080 11.304 1.00 93.81 96 ASN A CA 1
ATOM 761 C C . ASN A 1 96 ? -2.887 -8.870 10.469 1.00 93.81 96 ASN A C 1
ATOM 763 O O . ASN A 1 96 ? -2.525 -9.040 9.307 1.00 93.81 96 ASN A O 1
ATOM 767 N N . ALA A 1 97 ? -2.816 -7.667 11.053 1.00 95.06 97 ALA A N 1
ATOM 768 C CA . ALA A 1 97 ? -2.626 -6.429 10.292 1.00 95.06 97 ALA A CA 1
ATOM 769 C C . ALA A 1 97 ? -1.420 -6.443 9.353 1.00 95.06 97 ALA A C 1
ATOM 771 O O . ALA A 1 97 ? -1.472 -5.876 8.268 1.00 95.06 97 ALA A O 1
ATOM 772 N N . LYS A 1 98 ? -0.309 -7.077 9.751 1.00 95.19 98 LYS A N 1
ATOM 773 C CA . LYS A 1 98 ? 0.887 -7.132 8.898 1.00 95.19 98 LYS A CA 1
ATOM 774 C C . LYS A 1 98 ? 0.645 -7.984 7.650 1.00 95.19 98 LYS A C 1
ATOM 776 O O . LYS A 1 98 ? 1.080 -7.596 6.568 1.00 95.19 98 LYS A O 1
ATOM 781 N N . THR A 1 99 ? -0.075 -9.096 7.780 1.00 95.62 99 THR A N 1
ATOM 782 C CA . THR A 1 99 ? -0.476 -9.941 6.647 1.00 95.62 99 THR A CA 1
ATOM 783 C C . THR A 1 99 ? -1.530 -9.244 5.789 1.00 95.62 99 THR A C 1
ATOM 785 O O . THR A 1 99 ? -1.391 -9.229 4.568 1.00 95.62 99 THR A O 1
ATOM 788 N N . ASP A 1 100 ? -2.525 -8.605 6.405 1.00 96.19 100 ASP A N 1
ATOM 789 C CA . ASP A 1 100 ? -3.611 -7.923 5.689 1.00 96.19 100 ASP A CA 1
ATOM 790 C C . ASP A 1 100 ? -3.069 -6.748 4.865 1.00 96.19 100 ASP A C 1
ATOM 792 O O . ASP A 1 100 ? -3.278 -6.678 3.657 1.00 96.19 100 ASP A O 1
ATOM 796 N N . ILE A 1 101 ? -2.243 -5.892 5.476 1.00 97.81 101 ILE A N 1
ATOM 797 C CA . ILE A 1 101 ? -1.593 -4.775 4.779 1.00 97.81 101 ILE A CA 1
ATOM 798 C C . ILE A 1 101 ? -0.677 -5.280 3.659 1.00 97.81 101 ILE A C 1
ATOM 800 O O . ILE A 1 101 ? -0.653 -4.703 2.575 1.00 97.81 101 ILE A O 1
ATOM 804 N N . THR A 1 102 ? 0.070 -6.367 3.886 1.00 97.81 102 THR A N 1
ATOM 805 C CA . THR A 1 102 ? 0.885 -6.980 2.822 1.00 97.81 102 THR A CA 1
ATOM 806 C C . THR A 1 102 ? 0.012 -7.427 1.654 1.00 97.81 102 THR A C 1
ATOM 808 O O . THR A 1 102 ? 0.371 -7.185 0.504 1.00 97.81 102 THR A O 1
ATOM 811 N N . THR A 1 103 ? -1.133 -8.044 1.949 1.00 97.75 103 THR A N 1
ATOM 812 C CA . THR A 1 103 ? -2.084 -8.536 0.948 1.00 97.75 103 THR A CA 1
ATOM 813 C C . THR A 1 103 ? -2.619 -7.399 0.096 1.00 97.75 103 THR A C 1
ATOM 815 O O . THR A 1 103 ? -2.559 -7.489 -1.128 1.00 97.75 103 THR A O 1
ATOM 818 N N . ILE A 1 104 ? -3.055 -6.311 0.725 1.00 98.44 104 ILE A N 1
ATOM 819 C CA . ILE A 1 104 ? -3.554 -5.126 0.026 1.00 98.44 104 ILE A CA 1
ATOM 820 C C . ILE A 1 104 ? -2.455 -4.472 -0.813 1.00 98.44 104 ILE A C 1
ATOM 822 O O . ILE A 1 104 ? -2.648 -4.251 -2.005 1.00 98.44 104 ILE A O 1
ATOM 826 N N . CYS A 1 105 ? -1.270 -4.227 -0.241 1.00 98.56 105 CYS A N 1
ATOM 827 C CA . CYS A 1 105 ? -0.165 -3.630 -0.990 1.00 98.56 105 CYS A CA 1
ATOM 828 C C . CYS A 1 105 ? 0.212 -4.472 -2.217 1.00 98.56 105 CYS A C 1
ATOM 830 O O . CYS A 1 105 ? 0.404 -3.924 -3.296 1.00 98.56 105 CYS A O 1
ATOM 832 N N . ILE A 1 106 ? 0.329 -5.794 -2.072 1.00 97.94 106 ILE A N 1
ATOM 833 C CA . ILE A 1 106 ? 0.703 -6.680 -3.181 1.00 97.94 106 ILE A CA 1
ATOM 834 C C . ILE A 1 106 ? -0.412 -6.798 -4.220 1.00 97.94 106 ILE A C 1
ATOM 836 O O . ILE A 1 106 ? -0.103 -6.809 -5.409 1.00 97.94 106 ILE A O 1
ATOM 840 N N . SER A 1 107 ? -1.676 -6.860 -3.796 1.00 98.12 107 SER A N 1
ATOM 841 C CA . SER A 1 107 ? -2.819 -6.919 -4.718 1.00 98.12 107 SER A CA 1
ATOM 842 C C . SER A 1 107 ? -2.901 -5.638 -5.544 1.00 98.12 107 SER A C 1
ATOM 844 O O . SER A 1 107 ? -2.916 -5.710 -6.768 1.00 98.12 107 SER A O 1
ATOM 846 N N . TYR A 1 108 ? -2.770 -4.474 -4.905 1.00 98.56 108 TYR A N 1
ATOM 847 C CA . TYR A 1 108 ? -2.684 -3.193 -5.603 1.00 98.56 108 TYR A CA 1
ATOM 848 C C . TYR A 1 108 ? -1.511 -3.150 -6.594 1.00 98.56 108 TYR A C 1
ATOM 850 O O . TYR A 1 108 ? -1.673 -2.815 -7.761 1.00 98.56 108 TYR A O 1
ATOM 858 N N . LEU A 1 109 ? -0.310 -3.564 -6.170 1.00 98.31 109 LEU A N 1
ATOM 859 C CA . LEU A 1 109 ? 0.873 -3.625 -7.043 1.00 98.31 109 LEU A CA 1
ATOM 860 C C . LEU A 1 109 ? 0.757 -4.677 -8.164 1.00 98.31 109 LEU A C 1
ATOM 862 O O . LEU A 1 109 ? 1.599 -4.707 -9.066 1.00 98.31 109 LEU A O 1
ATOM 866 N N . SER A 1 110 ? -0.262 -5.538 -8.118 1.00 97.88 110 SER A N 1
ATOM 867 C CA . SER A 1 110 ? -0.566 -6.516 -9.160 1.00 97.88 110 SER A CA 1
ATOM 868 C C . SER A 1 110 ? -1.466 -5.978 -10.274 1.00 97.88 110 SER A C 1
ATOM 870 O O . SER A 1 110 ? -1.611 -6.665 -11.284 1.00 97.88 110 SER A O 1
ATOM 872 N N . TYR A 1 111 ? -1.970 -4.746 -10.158 1.00 98.06 111 TYR A N 1
ATOM 873 C CA . TYR A 1 111 ? -2.808 -4.121 -11.179 1.00 98.06 111 TYR A CA 1
ATOM 874 C C . TYR A 1 111 ? -2.099 -3.923 -12.526 1.00 98.06 111 TYR A C 1
ATOM 876 O O . TYR A 1 111 ? -0.877 -3.733 -12.604 1.00 98.06 111 TYR A O 1
ATOM 884 N N . ASP A 1 112 ? -2.891 -3.929 -13.597 1.00 97.56 112 ASP A N 1
ATOM 885 C CA . ASP A 1 112 ? -2.421 -3.916 -14.988 1.00 97.56 112 ASP A CA 1
ATOM 886 C C . ASP A 1 112 ? -1.728 -2.604 -15.371 1.00 97.56 112 ASP A C 1
ATOM 888 O O . ASP A 1 112 ? -0.807 -2.588 -16.193 1.00 97.56 112 ASP A O 1
ATOM 892 N N . VAL A 1 113 ?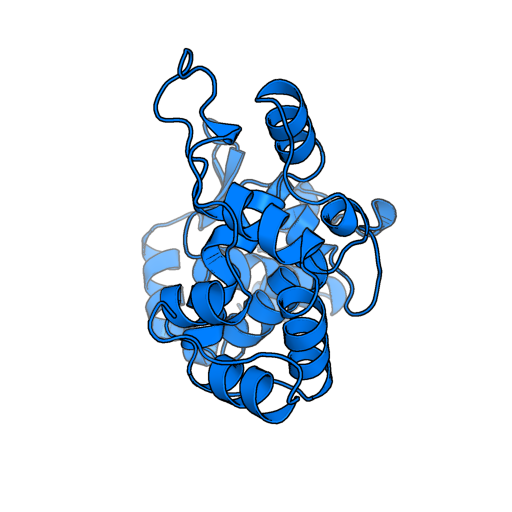 -2.086 -1.496 -14.716 1.00 96.06 113 VAL A N 1
ATOM 893 C CA . VAL A 1 113 ? -1.428 -0.193 -14.904 1.00 96.06 113 VAL A CA 1
ATOM 894 C C . VAL A 1 113 ? 0.088 -0.263 -14.655 1.00 96.06 113 VAL A C 1
ATOM 896 O O . VAL A 1 113 ? 0.864 0.451 -15.303 1.00 96.06 113 VAL A O 1
ATOM 899 N N . PHE A 1 114 ? 0.539 -1.166 -13.774 1.00 97.19 114 PHE A N 1
ATOM 900 C CA . PHE A 1 114 ? 1.956 -1.368 -13.454 1.00 97.19 114 PHE A CA 1
ATOM 901 C C . PHE A 1 114 ? 2.673 -2.320 -14.421 1.00 97.19 114 PHE A C 1
ATOM 903 O O . PHE A 1 114 ? 3.906 -2.365 -14.437 1.00 97.19 114 PHE A O 1
ATOM 910 N N . GLU A 1 115 ? 1.941 -3.000 -15.307 1.00 96.75 115 GLU A N 1
ATOM 911 C CA . GLU A 1 115 ? 2.508 -3.820 -16.386 1.00 96.75 115 GLU A CA 1
ATOM 912 C C . GLU A 1 115 ? 3.151 -2.966 -17.494 1.00 96.75 115 GLU A C 1
ATOM 914 O O . GLU A 1 115 ? 3.883 -3.467 -18.347 1.00 96.75 115 GLU A O 1
ATOM 919 N N . ARG A 1 116 ? 2.951 -1.641 -17.455 1.00 94.81 116 ARG A N 1
ATOM 920 C CA . ARG A 1 116 ? 3.638 -0.677 -18.329 1.00 94.81 116 ARG A CA 1
ATOM 921 C C . ARG A 1 116 ? 5.120 -0.488 -17.987 1.00 94.81 116 ARG A C 1
ATOM 923 O O . ARG A 1 116 ? 5.849 0.096 -18.784 1.00 94.81 116 ARG A O 1
ATOM 930 N N . GLY A 1 117 ? 5.582 -0.951 -16.824 1.00 96.25 117 GLY A N 1
ATOM 931 C CA . GLY A 1 117 ? 6.970 -0.771 -16.400 1.00 96.25 117 GLY A CA 1
ATOM 932 C C . GLY A 1 117 ? 7.245 0.578 -15.741 1.00 96.25 117 GLY A C 1
ATOM 933 O O . GLY A 1 117 ? 6.342 1.233 -15.217 1.00 96.25 117 GLY A O 1
ATOM 934 N N . PHE A 1 118 ? 8.506 1.003 -15.738 1.00 96.25 118 PHE A N 1
ATOM 935 C CA . PHE A 1 118 ? 8.905 2.318 -15.230 1.00 96.25 118 PHE A CA 1
ATOM 936 C C . PHE A 1 118 ? 8.548 3.446 -16.216 1.00 96.25 118 PHE A C 1
ATOM 938 O O . PHE A 1 118 ? 8.645 3.275 -17.434 1.00 96.25 118 PHE A O 1
ATOM 945 N N . CYS A 1 119 ? 8.175 4.609 -15.686 1.00 97.31 119 CYS A N 1
ATOM 946 C CA . CYS A 1 119 ? 7.947 5.835 -16.452 1.00 97.31 119 CYS A CA 1
ATOM 947 C C . CYS A 1 119 ? 9.277 6.401 -16.974 1.00 97.31 119 CYS A C 1
ATOM 949 O O . CYS A 1 119 ? 10.285 6.370 -16.261 1.00 97.31 119 CYS A O 1
ATOM 951 N N . GLN A 1 120 ? 9.305 6.918 -18.203 1.00 96.19 120 GLN A N 1
ATOM 952 C CA . GLN A 1 120 ? 10.533 7.394 -18.856 1.00 96.19 120 GLN A CA 1
ATOM 953 C C . GLN A 1 120 ? 10.870 8.849 -18.521 1.00 96.19 120 GLN A C 1
ATOM 955 O O . GLN A 1 120 ? 12.028 9.251 -18.649 1.00 96.19 120 GLN A O 1
ATOM 960 N N . THR A 1 121 ? 9.880 9.629 -18.090 1.00 96.69 121 THR A N 1
ATOM 961 C CA . THR A 1 121 ? 10.027 11.046 -17.739 1.00 96.69 121 THR A CA 1
ATOM 962 C C . THR A 1 121 ? 9.483 11.327 -16.340 1.00 96.69 121 THR A C 1
ATOM 964 O O . THR A 1 121 ? 8.729 10.527 -15.779 1.00 96.69 121 THR A O 1
ATOM 967 N N . ASP A 1 122 ? 9.875 12.471 -15.772 1.00 96.12 122 ASP A N 1
ATOM 968 C CA . ASP A 1 122 ? 9.315 12.937 -14.500 1.00 96.12 122 ASP A CA 1
ATOM 969 C C . ASP A 1 122 ? 7.808 13.187 -14.626 1.00 96.12 122 ASP A C 1
ATOM 971 O O . ASP A 1 122 ? 7.072 12.760 -13.748 1.00 96.12 122 ASP A O 1
ATOM 975 N N . ASP A 1 123 ? 7.348 13.770 -15.737 1.00 96.38 123 ASP A N 1
ATOM 976 C CA . ASP A 1 123 ? 5.925 14.049 -15.974 1.00 96.38 123 ASP A CA 1
ATOM 977 C C . ASP A 1 123 ? 5.082 12.762 -15.975 1.00 96.38 123 ASP A C 1
ATOM 979 O O . ASP A 1 123 ? 4.077 12.682 -15.275 1.00 96.38 123 ASP A O 1
ATOM 983 N N . GLU A 1 124 ? 5.522 11.716 -16.687 1.00 97.19 124 GLU A N 1
ATOM 984 C CA . GLU A 1 124 ? 4.837 10.412 -16.699 1.00 97.19 124 GLU A CA 1
ATOM 985 C C . GLU A 1 124 ? 4.823 9.757 -15.308 1.00 97.19 124 GLU A C 1
ATOM 987 O O . GLU A 1 124 ? 3.895 9.028 -14.949 1.00 97.19 124 GLU A O 1
ATOM 992 N N . PHE A 1 125 ? 5.889 9.950 -14.526 1.00 96.75 125 PHE A N 1
ATOM 993 C CA . PHE A 1 125 ? 5.971 9.405 -13.175 1.00 96.75 125 PHE A CA 1
ATOM 994 C C . PHE A 1 125 ? 5.072 10.175 -12.202 1.00 96.75 125 PHE A C 1
ATOM 996 O O . PHE A 1 125 ? 4.387 9.558 -11.390 1.00 96.75 125 PHE A O 1
ATOM 1003 N N . GLU A 1 126 ? 5.027 11.501 -12.308 1.00 95.75 126 GLU A N 1
ATOM 1004 C CA . GLU A 1 126 ? 4.148 12.359 -11.513 1.00 95.75 126 GLU A CA 1
ATOM 1005 C C . GLU A 1 126 ? 2.673 12.103 -11.832 1.00 95.75 126 GLU A C 1
ATOM 1007 O O . GLU A 1 126 ? 1.877 11.965 -10.904 1.00 95.75 126 GLU A O 1
ATOM 1012 N N . GLU A 1 127 ? 2.318 11.925 -13.107 1.00 96.81 127 GLU A N 1
ATOM 1013 C CA . GLU A 1 127 ? 0.973 11.508 -13.521 1.00 96.81 127 GLU A CA 1
ATOM 1014 C C . GLU A 1 127 ? 0.596 10.160 -12.890 1.00 96.81 127 GLU A C 1
ATOM 1016 O O . GLU A 1 127 ? -0.468 10.031 -12.282 1.00 96.81 127 GLU A O 1
ATOM 1021 N N . ARG A 1 128 ? 1.500 9.167 -12.926 1.00 96.19 128 ARG A N 1
ATOM 1022 C CA . ARG A 1 128 ? 1.272 7.881 -12.249 1.00 96.19 128 ARG A CA 1
ATOM 1023 C C . ARG A 1 128 ? 0.993 8.073 -10.762 1.00 96.19 128 ARG A C 1
ATOM 1025 O O . ARG A 1 128 ? 0.056 7.456 -10.265 1.00 96.19 128 ARG A O 1
ATOM 1032 N N . LEU A 1 129 ? 1.797 8.873 -10.061 1.00 95.38 129 LEU A N 1
ATOM 1033 C CA . LEU A 1 129 ? 1.629 9.114 -8.625 1.00 95.38 129 LEU A CA 1
ATOM 1034 C C . LEU A 1 129 ? 0.304 9.819 -8.312 1.00 95.38 129 LEU A C 1
ATOM 1036 O O . LEU A 1 129 ? -0.321 9.505 -7.304 1.00 95.38 129 LEU A O 1
ATOM 1040 N N . GLN A 1 130 ? -0.149 10.727 -9.178 1.00 95.00 130 GLN A N 1
ATOM 1041 C CA . GLN A 1 130 ? -1.428 11.421 -9.018 1.00 95.00 130 GLN A CA 1
ATOM 1042 C C . GLN A 1 130 ? -2.629 10.493 -9.235 1.00 95.00 130 GLN A C 1
ATOM 1044 O O . GLN A 1 130 ? -3.566 10.522 -8.439 1.00 95.00 130 GLN A O 1
ATOM 1049 N N . SER A 1 131 ? -2.594 9.650 -10.272 1.00 94.75 131 SER A N 1
ATOM 1050 C CA . SER A 1 131 ? -3.674 8.694 -10.562 1.00 94.75 131 SER A CA 1
ATOM 1051 C C . SER A 1 131 ? -3.681 7.489 -9.615 1.00 94.75 131 SER A C 1
ATOM 1053 O O . SER A 1 131 ? -4.708 6.847 -9.435 1.00 94.75 131 SER A O 1
ATOM 1055 N N . ASN A 1 132 ? -2.542 7.169 -8.999 1.00 96.00 132 ASN A N 1
ATOM 1056 C CA . ASN A 1 132 ? -2.348 5.976 -8.177 1.00 96.00 132 ASN A CA 1
ATOM 1057 C C . ASN A 1 132 ? -1.757 6.373 -6.819 1.00 96.00 132 ASN A C 1
ATOM 1059 O O . ASN A 1 132 ? -0.641 5.972 -6.495 1.00 96.00 132 ASN A O 1
ATOM 1063 N N . GLN A 1 133 ? -2.469 7.177 -6.028 1.00 95.88 133 GLN A N 1
ATOM 1064 C CA . GLN A 1 133 ? -1.914 7.808 -4.821 1.00 95.88 133 GLN A CA 1
ATOM 1065 C C . GLN A 1 133 ? -1.390 6.800 -3.784 1.00 95.88 133 GLN A C 1
ATOM 1067 O O . GLN A 1 133 ? -0.385 7.057 -3.127 1.00 95.88 133 GLN A O 1
ATOM 1072 N N . PHE A 1 134 ? -1.977 5.605 -3.700 1.00 98.12 134 PHE A N 1
ATOM 1073 C CA . PHE A 1 134 ? -1.509 4.534 -2.818 1.00 98.12 134 PHE A CA 1
ATOM 1074 C C . PHE A 1 134 ? -0.253 3.797 -3.327 1.00 98.12 134 PHE A C 1
ATOM 1076 O O . PHE A 1 134 ? 0.421 3.102 -2.559 1.00 98.12 134 PHE A O 1
ATOM 1083 N N . PHE A 1 135 ? 0.126 3.973 -4.599 1.00 98.06 135 PHE A N 1
ATOM 1084 C CA . PHE A 1 135 ? 1.257 3.278 -5.227 1.00 98.06 135 PHE A CA 1
ATOM 1085 C C . PHE A 1 135 ? 2.568 3.481 -4.476 1.00 98.06 135 PHE A C 1
ATOM 1087 O O . PHE A 1 135 ? 3.300 2.521 -4.231 1.00 98.06 135 PHE A O 1
ATOM 1094 N N . GLU A 1 136 ? 2.863 4.723 -4.095 1.00 96.50 136 GLU A N 1
ATOM 1095 C CA . GLU A 1 136 ? 4.115 5.056 -3.426 1.00 96.50 136 GLU A CA 1
ATOM 1096 C C . GLU A 1 136 ? 4.227 4.340 -2.076 1.00 96.50 136 GLU A C 1
ATOM 1098 O O . GLU A 1 136 ? 5.260 3.738 -1.761 1.00 96.50 136 GLU A O 1
ATOM 1103 N N . TYR A 1 137 ? 3.144 4.354 -1.292 1.00 98.31 137 TYR A N 1
ATOM 1104 C CA . TYR A 1 137 ? 3.097 3.640 -0.027 1.00 98.31 137 TYR A CA 1
ATOM 1105 C C . TYR A 1 137 ? 3.268 2.135 -0.244 1.00 98.31 137 TYR A C 1
ATOM 1107 O O . TYR A 1 137 ? 4.114 1.521 0.415 1.00 98.31 137 TYR A O 1
ATOM 1115 N N . ALA A 1 138 ? 2.497 1.549 -1.164 1.00 98.50 138 ALA A N 1
ATOM 1116 C CA . ALA A 1 138 ? 2.519 0.118 -1.427 1.00 98.50 138 ALA A CA 1
ATOM 1117 C C . ALA A 1 138 ? 3.920 -0.346 -1.847 1.00 98.50 138 ALA A C 1
ATOM 1119 O O . ALA A 1 138 ? 4.489 -1.234 -1.206 1.00 98.50 138 ALA A O 1
ATOM 1120 N N . ALA A 1 139 ? 4.525 0.307 -2.847 1.00 97.69 139 ALA A N 1
ATOM 1121 C CA . ALA A 1 139 ? 5.847 -0.037 -3.375 1.00 97.69 139 ALA A CA 1
ATOM 1122 C C . ALA A 1 139 ? 6.952 0.053 -2.310 1.00 97.69 139 ALA A C 1
ATOM 1124 O O . ALA A 1 139 ? 7.868 -0.773 -2.296 1.00 97.69 139 ALA A O 1
ATOM 1125 N N . ARG A 1 140 ? 6.854 1.020 -1.388 1.00 97.44 140 ARG A N 1
ATOM 1126 C CA . ARG A 1 140 ? 7.857 1.239 -0.334 1.00 97.44 140 ARG A CA 1
ATOM 1127 C C . ARG A 1 140 ? 7.677 0.379 0.903 1.00 97.44 140 ARG A C 1
ATOM 1129 O O . ARG A 1 140 ? 8.643 0.182 1.633 1.00 97.44 140 ARG A O 1
ATOM 1136 N N . ASN A 1 141 ? 6.471 -0.119 1.168 1.00 98.06 141 ASN A N 1
ATOM 1137 C CA . ASN A 1 141 ? 6.162 -0.706 2.472 1.00 98.06 141 ASN A CA 1
ATOM 1138 C C . ASN A 1 141 ? 5.678 -2.153 2.429 1.00 98.06 141 ASN A C 1
ATOM 1140 O O . ASN A 1 141 ? 5.710 -2.791 3.484 1.00 98.06 141 ASN A O 1
ATOM 1144 N N . TRP A 1 142 ? 5.293 -2.700 1.266 1.00 97.81 142 TRP A N 1
ATOM 1145 C CA . TRP A 1 142 ? 4.826 -4.091 1.167 1.00 97.81 142 TRP A CA 1
ATOM 1146 C C . TRP A 1 142 ? 5.806 -5.062 1.836 1.00 97.81 142 TRP A C 1
ATOM 1148 O O . TRP A 1 142 ? 5.407 -5.847 2.689 1.00 97.81 142 TRP A O 1
ATOM 1158 N N . GLY A 1 143 ? 7.106 -4.949 1.539 1.00 96.75 143 GLY A N 1
ATOM 1159 C CA . GLY A 1 143 ? 8.113 -5.880 2.042 1.00 96.75 143 GLY A CA 1
ATOM 1160 C C . GLY A 1 143 ? 8.419 -5.690 3.527 1.00 96.75 143 GLY A C 1
ATOM 1161 O O . GLY A 1 143 ? 8.697 -6.654 4.237 1.00 96.75 143 GLY A O 1
ATOM 1162 N N . HIS A 1 144 ? 8.297 -4.465 4.046 1.00 96.94 144 HIS A N 1
ATOM 1163 C CA . HIS A 1 144 ? 8.431 -4.214 5.480 1.00 96.94 144 HIS A CA 1
ATOM 1164 C C . HIS A 1 144 ? 7.293 -4.837 6.293 1.00 96.94 144 HIS A C 1
ATOM 1166 O O . HIS A 1 144 ? 7.540 -5.311 7.404 1.00 96.94 144 HIS A O 1
ATOM 1172 N N . HIS A 1 145 ? 6.068 -4.831 5.763 1.00 97.19 145 HIS A N 1
ATOM 1173 C CA . HIS A 1 145 ? 4.933 -5.524 6.376 1.00 97.19 145 HIS A CA 1
ATOM 1174 C C . HIS A 1 145 ? 5.056 -7.036 6.202 1.00 97.19 145 HIS A C 1
ATOM 1176 O O . HIS A 1 145 ? 4.925 -7.762 7.186 1.00 97.19 145 HIS A O 1
ATOM 1182 N N . ALA A 1 146 ? 5.450 -7.493 5.011 1.00 96.38 146 ALA A N 1
ATOM 1183 C CA . ALA A 1 146 ? 5.640 -8.904 4.690 1.00 96.38 146 ALA A CA 1
ATOM 1184 C C . ALA A 1 146 ? 6.686 -9.565 5.596 1.00 96.38 146 ALA A C 1
ATOM 1186 O O . ALA A 1 146 ? 6.475 -10.670 6.082 1.00 96.38 146 ALA A O 1
ATOM 1187 N N . ARG A 1 147 ? 7.790 -8.867 5.896 1.00 95.50 147 ARG A N 1
ATOM 1188 C CA . ARG A 1 147 ? 8.820 -9.345 6.834 1.00 95.50 147 ARG A CA 1
ATOM 1189 C C . ARG A 1 147 ? 8.287 -9.553 8.254 1.00 95.50 147 ARG A C 1
ATOM 1191 O O . ARG A 1 147 ? 8.818 -10.376 8.991 1.00 95.50 147 ARG A O 1
ATOM 1198 N N . MET A 1 148 ? 7.297 -8.763 8.665 1.00 91.38 148 MET A N 1
ATOM 1199 C CA . MET A 1 148 ? 6.698 -8.842 10.001 1.00 91.38 148 MET A CA 1
ATOM 1200 C C . MET A 1 148 ? 5.491 -9.785 10.058 1.00 91.38 148 MET A C 1
ATOM 1202 O O . MET A 1 148 ? 5.015 -10.084 11.151 1.00 91.38 148 MET A O 1
ATOM 1206 N N . ALA A 1 149 ? 4.976 -10.218 8.908 1.00 89.50 149 ALA A N 1
ATOM 1207 C CA . ALA A 1 149 ? 3.870 -11.155 8.820 1.00 89.50 149 ALA A CA 1
ATOM 1208 C C . ALA A 1 149 ? 4.324 -12.560 9.236 1.00 89.50 149 ALA A C 1
ATOM 1210 O O . ALA A 1 149 ? 5.420 -13.005 8.899 1.00 89.50 149 ALA A O 1
ATOM 1211 N N . SER A 1 150 ? 3.478 -13.272 9.980 1.00 74.44 150 SER A N 1
ATOM 1212 C CA . SER A 1 150 ? 3.828 -14.600 10.499 1.00 74.44 150 SER A CA 1
ATOM 1213 C C . SER A 1 150 ? 3.709 -15.700 9.443 1.00 74.44 150 SER A C 1
ATOM 1215 O O . SER A 1 150 ? 4.473 -16.659 9.475 1.00 74.44 150 SER A O 1
ATOM 1217 N N . THR A 1 151 ? 2.748 -15.580 8.521 1.00 82.75 151 THR A N 1
ATOM 1218 C CA . THR A 1 151 ? 2.494 -16.541 7.436 1.00 82.75 151 THR A CA 1
ATOM 1219 C C . THR A 1 151 ? 1.827 -15.846 6.248 1.00 82.75 151 THR A C 1
ATOM 1221 O O . THR A 1 151 ? 1.153 -14.828 6.419 1.00 82.75 151 THR A O 1
ATOM 1224 N N . PHE A 1 152 ? 1.993 -16.413 5.050 1.00 87.88 152 PHE A N 1
ATOM 1225 C CA . PHE A 1 152 ? 1.242 -16.024 3.857 1.00 87.88 152 PHE A CA 1
ATOM 1226 C C . PHE A 1 152 ? 0.245 -17.115 3.491 1.00 87.88 152 PHE A C 1
ATOM 1228 O O . PHE A 1 152 ? 0.553 -18.305 3.571 1.00 87.88 152 PHE A O 1
ATOM 1235 N N . SER A 1 153 ? -0.941 -16.707 3.044 1.00 90.44 153 SER A N 1
ATOM 1236 C CA . SER A 1 153 ? -1.861 -17.627 2.385 1.00 90.44 153 SER A CA 1
ATOM 1237 C C . SER A 1 153 ? -1.276 -18.098 1.048 1.00 90.44 153 SER A C 1
ATOM 1239 O O . SER A 1 153 ? -0.366 -17.480 0.480 1.00 90.44 153 SER A O 1
ATOM 1241 N N . GLN A 1 154 ? -1.812 -19.195 0.514 1.00 90.31 154 GLN A N 1
ATOM 1242 C CA . GLN A 1 154 ? -1.421 -19.684 -0.808 1.00 90.31 154 GLN A CA 1
ATOM 1243 C C . GLN A 1 154 ? -1.725 -18.649 -1.903 1.00 90.31 154 GLN A C 1
ATOM 1245 O O . GLN A 1 154 ? -0.883 -18.413 -2.765 1.00 90.31 154 GLN A O 1
ATOM 1250 N N . ALA A 1 155 ? -2.891 -17.997 -1.830 1.00 91.94 155 ALA A N 1
ATOM 1251 C CA . ALA A 1 155 ? -3.287 -16.949 -2.768 1.00 91.94 155 ALA A CA 1
ATOM 1252 C C . ALA A 1 155 ? -2.304 -15.769 -2.745 1.00 91.94 155 ALA A C 1
ATOM 1254 O O . ALA A 1 155 ? -1.771 -15.403 -3.789 1.00 91.94 155 ALA A O 1
ATOM 1255 N N . LEU A 1 156 ? -1.971 -15.250 -1.555 1.00 93.06 156 LEU A N 1
ATOM 1256 C CA . LEU A 1 156 ? -0.996 -14.165 -1.419 1.00 93.06 156 LEU A CA 1
ATOM 1257 C C . LEU A 1 156 ? 0.374 -14.569 -1.969 1.00 93.06 156 LEU A C 1
ATOM 1259 O O . LEU A 1 156 ? 1.002 -13.802 -2.693 1.00 93.06 156 LEU A O 1
ATOM 1263 N N . SER A 1 157 ? 0.827 -15.783 -1.653 1.00 93.69 157 SER A N 1
ATOM 1264 C CA . SER A 1 157 ? 2.111 -16.299 -2.135 1.00 93.69 157 SER A CA 1
ATOM 1265 C C . SER A 1 157 ? 2.161 -16.336 -3.667 1.00 93.69 157 SER A C 1
ATOM 1267 O O . SER A 1 157 ? 3.161 -15.929 -4.257 1.00 93.69 157 SER A O 1
ATOM 1269 N N . GLN A 1 158 ? 1.069 -16.752 -4.318 1.00 93.62 158 GLN A N 1
ATOM 1270 C CA . GLN A 1 158 ? 0.960 -16.748 -5.776 1.00 93.62 158 GLN A CA 1
ATOM 1271 C C . GLN A 1 158 ? 0.989 -15.326 -6.349 1.00 93.62 158 GLN A C 1
ATOM 1273 O O . GLN A 1 158 ? 1.712 -15.080 -7.315 1.00 93.62 158 GLN A O 1
ATOM 1278 N N . THR A 1 159 ? 0.257 -14.381 -5.751 1.00 95.69 159 THR A N 1
ATOM 1279 C CA . THR A 1 159 ? 0.244 -12.980 -6.200 1.00 95.69 159 THR A CA 1
ATOM 1280 C C . THR A 1 159 ? 1.621 -12.335 -6.057 1.00 95.69 159 THR A C 1
ATOM 1282 O O . THR A 1 159 ? 2.106 -11.716 -7.002 1.00 95.69 159 THR A O 1
ATOM 1285 N N . VAL A 1 160 ? 2.304 -12.549 -4.926 1.00 95.69 160 VAL A N 1
ATOM 1286 C CA . VAL A 1 160 ? 3.682 -12.079 -4.705 1.00 95.69 160 VAL A CA 1
ATOM 1287 C C . VAL A 1 160 ? 4.615 -12.605 -5.797 1.00 95.69 160 VAL A C 1
ATOM 1289 O O . VAL A 1 160 ? 5.347 -11.830 -6.411 1.00 95.69 160 VAL A O 1
ATOM 1292 N N . VAL A 1 161 ? 4.571 -13.911 -6.077 1.00 95.06 161 VAL A N 1
ATOM 1293 C CA . VAL A 1 161 ? 5.392 -14.528 -7.129 1.00 95.06 161 VAL A CA 1
ATOM 1294 C C . VAL A 1 161 ? 5.068 -13.938 -8.503 1.00 95.06 161 VAL A C 1
ATOM 1296 O O . VAL A 1 161 ? 5.986 -13.615 -9.257 1.00 95.06 161 VAL A O 1
ATOM 1299 N N . ASN A 1 162 ? 3.790 -13.752 -8.835 1.00 95.12 162 ASN A N 1
ATOM 1300 C CA . ASN A 1 162 ? 3.377 -13.183 -10.120 1.00 95.12 162 ASN A CA 1
ATOM 1301 C C . ASN A 1 162 ? 3.917 -11.756 -10.305 1.00 95.12 162 ASN A C 1
ATOM 1303 O O . ASN A 1 162 ? 4.499 -11.448 -11.344 1.00 95.12 162 ASN A O 1
ATOM 1307 N N . VAL A 1 163 ? 3.795 -10.907 -9.279 1.00 96.81 163 VAL A N 1
ATOM 1308 C CA . VAL A 1 163 ? 4.311 -9.528 -9.306 1.00 96.81 163 VAL A CA 1
ATOM 1309 C C . VAL A 1 163 ? 5.832 -9.511 -9.456 1.00 96.81 163 VAL A C 1
ATOM 1311 O O . VAL A 1 163 ? 6.365 -8.794 -10.299 1.00 96.81 163 VAL A O 1
ATOM 1314 N N . LEU A 1 164 ? 6.543 -10.322 -8.671 1.00 96.25 164 LEU A N 1
ATOM 1315 C CA . LEU A 1 164 ? 8.007 -10.294 -8.598 1.00 96.25 164 LEU A CA 1
ATOM 1316 C C . LEU A 1 164 ? 8.707 -11.041 -9.745 1.00 96.25 164 LEU A C 1
ATOM 1318 O O . LEU A 1 164 ? 9.914 -10.879 -9.932 1.00 96.25 164 LEU A O 1
ATOM 1322 N N . THR A 1 165 ? 7.972 -11.833 -10.528 1.00 95.50 165 THR A N 1
ATOM 1323 C CA . THR A 1 165 ? 8.481 -12.462 -11.759 1.00 95.50 165 THR A CA 1
ATOM 1324 C C . THR A 1 165 ? 8.155 -11.658 -13.021 1.00 95.50 165 THR A C 1
ATOM 1326 O O . THR A 1 165 ? 8.805 -11.864 -14.047 1.00 95.50 165 THR A O 1
ATOM 1329 N N . SER A 1 166 ? 7.227 -10.693 -12.961 1.00 95.69 166 SER A N 1
ATOM 1330 C CA . SER A 1 166 ? 7.017 -9.733 -14.050 1.00 95.69 166 SER A CA 1
ATOM 1331 C C . SER A 1 166 ? 8.117 -8.672 -14.058 1.00 95.69 166 SER A C 1
ATOM 1333 O O . SER A 1 166 ? 8.263 -7.871 -13.133 1.00 95.69 166 SER A O 1
ATOM 1335 N N . LYS A 1 167 ? 8.880 -8.617 -15.156 1.00 95.12 167 LYS A N 1
ATOM 1336 C CA . LYS A 1 167 ? 9.927 -7.604 -15.342 1.00 95.12 167 LYS A CA 1
ATOM 1337 C C . LYS A 1 167 ? 9.366 -6.182 -15.328 1.00 95.12 167 LYS A C 1
ATOM 1339 O O . LYS A 1 167 ? 10.013 -5.287 -14.788 1.00 95.12 167 LYS A O 1
ATOM 1344 N N . ALA A 1 168 ? 8.191 -5.979 -15.921 1.00 96.69 168 ALA A N 1
ATOM 1345 C CA . ALA A 1 168 ? 7.561 -4.670 -15.982 1.00 96.69 168 ALA A CA 1
ATOM 1346 C C . ALA A 1 168 ? 7.141 -4.206 -14.583 1.00 96.69 168 ALA A C 1
ATOM 1348 O O . ALA A 1 168 ? 7.562 -3.137 -14.142 1.00 96.69 168 ALA A O 1
ATOM 1349 N N . LYS A 1 169 ? 6.428 -5.048 -13.828 1.00 97.38 169 LYS A N 1
ATOM 1350 C CA . LYS A 1 169 ? 6.043 -4.713 -12.452 1.00 97.38 169 LYS A CA 1
ATOM 1351 C C . LYS A 1 169 ? 7.263 -4.468 -11.571 1.00 97.38 169 LYS A C 1
ATOM 1353 O O . LYS A 1 169 ? 7.327 -3.441 -10.906 1.00 97.38 169 LYS A O 1
ATOM 1358 N N . VAL A 1 170 ? 8.285 -5.322 -11.630 1.00 97.00 170 VAL A N 1
ATOM 1359 C CA . VAL A 1 170 ? 9.536 -5.109 -10.878 1.00 97.00 170 VAL A CA 1
ATOM 1360 C C . VAL A 1 170 ? 10.195 -3.766 -11.215 1.00 97.00 170 VAL A C 1
ATOM 1362 O O . VAL A 1 170 ? 10.665 -3.081 -10.306 1.00 97.00 170 VAL A O 1
ATOM 1365 N N . ASP A 1 171 ? 10.205 -3.348 -12.483 1.00 96.94 171 ASP A N 1
ATOM 1366 C CA . ASP A 1 171 ? 10.723 -2.030 -12.864 1.00 96.94 171 ASP A CA 1
ATOM 1367 C C . ASP A 1 171 ? 9.877 -0.884 -12.298 1.00 96.94 171 ASP A C 1
ATOM 1369 O O . ASP A 1 171 ? 10.436 0.079 -11.770 1.00 96.94 171 ASP A O 1
ATOM 1373 N N . ALA A 1 172 ? 8.547 -0.987 -12.375 1.00 97.38 172 ALA A N 1
ATOM 1374 C CA . ALA A 1 172 ? 7.636 -0.000 -11.802 1.00 97.38 172 ALA A CA 1
ATOM 1375 C C . ALA A 1 172 ? 7.850 0.127 -10.285 1.00 97.38 172 ALA A C 1
ATOM 1377 O O . ALA A 1 172 ? 8.048 1.230 -9.776 1.00 97.38 172 ALA A O 1
ATOM 1378 N N . LEU A 1 173 ? 7.884 -1.004 -9.574 1.00 97.06 173 LEU A N 1
ATOM 1379 C CA . LEU A 1 173 ? 8.122 -1.072 -8.132 1.00 97.06 173 LEU A CA 1
ATOM 1380 C C . LEU A 1 173 ? 9.497 -0.506 -7.769 1.00 97.06 173 LEU A C 1
ATOM 1382 O O . LEU A 1 173 ? 9.612 0.242 -6.802 1.00 97.06 173 LEU A O 1
ATOM 1386 N N . SER A 1 174 ? 10.539 -0.823 -8.543 1.00 97.06 174 SER A N 1
ATOM 1387 C CA . SER A 1 174 ? 11.883 -0.290 -8.313 1.00 97.06 174 SER A CA 1
ATOM 1388 C C . SER A 1 174 ? 11.927 1.232 -8.461 1.00 97.06 174 SER A C 1
ATOM 1390 O O . SER A 1 174 ? 12.528 1.905 -7.621 1.00 97.06 174 SER A O 1
ATOM 1392 N N . GLN A 1 175 ? 11.252 1.782 -9.475 1.00 97.19 175 GLN A N 1
ATOM 1393 C CA . GLN A 1 175 ? 11.114 3.227 -9.629 1.00 97.19 175 GLN A CA 1
ATOM 1394 C C . GLN A 1 175 ? 10.348 3.837 -8.447 1.00 97.19 175 GLN A C 1
ATOM 1396 O O . GLN A 1 175 ? 10.860 4.754 -7.816 1.00 97.19 175 GLN A O 1
ATOM 1401 N N . GLY A 1 176 ? 9.186 3.289 -8.075 1.00 96.12 176 GLY A N 1
ATOM 1402 C CA . GLY A 1 176 ? 8.406 3.761 -6.921 1.00 96.12 176 GLY A CA 1
ATOM 1403 C C . GLY A 1 176 ? 9.191 3.728 -5.603 1.00 96.12 176 GLY A C 1
ATOM 1404 O O . GLY A 1 176 ? 9.114 4.652 -4.789 1.00 96.12 176 GLY A O 1
ATOM 1405 N N . LEU A 1 177 ? 10.013 2.695 -5.415 1.00 95.56 177 LEU A N 1
ATOM 1406 C CA . LEU A 1 177 ? 10.838 2.518 -4.226 1.00 95.56 177 LEU A CA 1
ATOM 1407 C C . LEU A 1 177 ? 11.963 3.558 -4.131 1.00 95.56 177 LEU A C 1
ATOM 1409 O O . LEU A 1 177 ? 12.130 4.164 -3.073 1.00 95.56 177 LEU A O 1
ATOM 1413 N N . PHE A 1 178 ? 12.719 3.775 -5.212 1.00 94.25 178 PHE A N 1
ATOM 1414 C CA . PHE A 1 178 ? 13.981 4.526 -5.161 1.00 94.25 178 PHE A CA 1
ATOM 1415 C C . PHE A 1 178 ? 13.931 5.939 -5.758 1.00 94.25 178 PHE A C 1
ATOM 1417 O O . PHE A 1 178 ? 14.774 6.762 -5.401 1.00 94.25 178 PHE A O 1
ATOM 1424 N N . ALA A 1 179 ? 12.974 6.250 -6.637 1.00 93.88 179 ALA A N 1
ATOM 1425 C CA . ALA A 1 179 ? 12.838 7.583 -7.219 1.00 93.88 179 ALA A CA 1
ATOM 1426 C C . ALA A 1 179 ? 12.188 8.550 -6.217 1.00 93.88 179 ALA A C 1
ATOM 1428 O O . ALA A 1 179 ? 10.976 8.759 -6.205 1.00 93.88 179 ALA A O 1
ATOM 1429 N N . ILE A 1 180 ? 13.016 9.122 -5.344 1.00 88.88 180 ILE A N 1
ATOM 1430 C CA . ILE A 1 180 ? 12.596 10.072 -4.311 1.00 88.88 180 ILE A CA 1
ATOM 1431 C C . ILE A 1 180 ? 12.946 11.486 -4.766 1.00 88.88 180 ILE A C 1
ATOM 1433 O O . ILE A 1 180 ? 14.117 11.810 -4.986 1.00 88.88 180 ILE A O 1
ATOM 1437 N N . LYS A 1 181 ? 11.926 12.338 -4.876 1.00 88.56 181 LYS A N 1
ATOM 1438 C CA . LYS A 1 181 ? 12.098 13.759 -5.177 1.00 88.56 181 LYS A CA 1
ATOM 1439 C C . LYS A 1 181 ? 12.656 14.465 -3.943 1.00 88.56 181 LYS A C 1
ATOM 1441 O O . LYS A 1 181 ? 12.008 14.482 -2.900 1.00 88.56 181 LYS A O 1
ATOM 1446 N N . SER A 1 182 ? 13.859 15.032 -4.040 1.00 83.50 182 SER A N 1
ATOM 1447 C CA . SER A 1 182 ? 14.514 15.655 -2.876 1.00 83.50 182 SER A CA 1
ATOM 1448 C C . SER A 1 182 ? 14.074 17.108 -2.649 1.00 83.50 182 SER A C 1
ATOM 1450 O O . SER A 1 182 ? 14.063 17.585 -1.517 1.00 83.50 182 SER A O 1
ATOM 1452 N N . TYR A 1 183 ? 13.720 17.825 -3.721 1.00 84.75 183 TYR A N 1
ATOM 1453 C CA . TYR A 1 183 ? 13.223 19.206 -3.701 1.00 84.75 183 TYR A CA 1
ATOM 1454 C C . TYR A 1 183 ? 12.412 19.514 -4.975 1.00 84.75 183 TYR A C 1
ATOM 1456 O O . TYR A 1 183 ? 12.432 18.753 -5.938 1.00 84.75 183 TYR A O 1
ATOM 1464 N N . LEU A 1 184 ? 11.687 20.639 -5.004 1.00 77.19 184 LEU A N 1
ATOM 1465 C CA . LEU A 1 184 ? 10.716 20.959 -6.068 1.00 77.19 184 LEU A CA 1
ATOM 1466 C C . LEU A 1 184 ? 11.302 20.976 -7.494 1.00 77.19 184 LEU A C 1
ATOM 1468 O O . LEU A 1 184 ? 10.632 20.545 -8.426 1.00 77.19 184 LEU A O 1
ATOM 1472 N N . LEU A 1 185 ? 12.547 21.433 -7.656 1.00 80.19 185 LEU A N 1
ATOM 1473 C CA . LEU A 1 185 ? 13.251 21.548 -8.945 1.00 80.19 185 LEU A CA 1
ATOM 1474 C C . LEU A 1 185 ? 14.180 20.357 -9.236 1.00 80.19 185 LEU A C 1
ATOM 1476 O O . LEU A 1 185 ? 15.164 20.491 -9.966 1.00 80.19 185 LEU A O 1
ATOM 1480 N N . ASP A 1 186 ? 13.925 19.210 -8.609 1.00 84.75 186 ASP A N 1
ATOM 1481 C CA . ASP A 1 186 ? 14.771 18.030 -8.740 1.00 84.75 186 ASP A CA 1
ATOM 1482 C C . ASP A 1 186 ? 14.521 17.311 -10.072 1.00 84.75 186 ASP A C 1
ATOM 1484 O O . ASP A 1 186 ? 13.777 16.340 -10.144 1.00 84.75 186 ASP A O 1
ATOM 1488 N N . GLY A 1 187 ? 15.113 17.834 -11.145 1.00 88.81 187 GLY A N 1
ATOM 1489 C CA . GLY A 1 187 ? 14.934 17.296 -12.489 1.00 88.81 187 GLY A CA 1
ATOM 1490 C C . GLY A 1 187 ? 15.523 15.894 -12.665 1.00 88.81 187 GLY A C 1
ATOM 1491 O O . GLY A 1 187 ? 16.587 15.550 -12.129 1.00 88.81 187 GLY A O 1
ATOM 1492 N N . ASN A 1 188 ? 14.834 15.107 -13.486 1.00 91.50 188 ASN A N 1
ATOM 1493 C CA . ASN A 1 188 ? 15.141 13.728 -13.841 1.00 91.50 188 ASN A CA 1
ATOM 1494 C C . ASN A 1 188 ? 15.222 12.789 -12.621 1.00 91.50 188 ASN A C 1
ATOM 1496 O O . ASN A 1 188 ? 15.979 11.811 -12.629 1.00 91.50 188 ASN A O 1
ATOM 1500 N N . TYR A 1 189 ? 14.503 13.105 -11.537 1.00 94.44 189 TYR A N 1
ATOM 1501 C CA . TYR A 1 189 ? 14.528 12.306 -10.309 1.00 94.44 189 TYR A CA 1
ATOM 1502 C C . TYR A 1 189 ? 13.850 10.944 -10.503 1.00 94.44 189 TYR A C 1
ATOM 1504 O O . TYR A 1 189 ? 14.307 9.958 -9.922 1.00 94.44 189 TYR A O 1
ATOM 1512 N N . SER A 1 190 ? 12.835 10.863 -11.376 1.00 94.50 190 SER A N 1
ATOM 1513 C CA . SER A 1 190 ? 12.132 9.616 -11.720 1.00 94.50 190 SER A CA 1
ATOM 1514 C C . SER A 1 190 ? 13.077 8.542 -12.263 1.00 94.50 190 SER A C 1
ATOM 1516 O O . SER A 1 190 ? 12.785 7.351 -12.194 1.00 94.50 190 SER A O 1
ATOM 1518 N N . GLN A 1 191 ? 14.239 8.945 -12.783 1.00 94.94 191 GLN A N 1
ATOM 1519 C CA . GLN A 1 191 ? 15.232 8.054 -13.377 1.00 94.94 191 GLN A CA 1
ATOM 1520 C C . GLN A 1 191 ? 16.332 7.627 -12.395 1.00 94.94 191 GLN A C 1
ATOM 1522 O O . GLN A 1 191 ? 17.205 6.835 -12.757 1.00 94.94 191 GLN A O 1
ATOM 1527 N N . ARG A 1 192 ? 16.308 8.111 -11.146 1.00 91.75 192 ARG A N 1
ATOM 1528 C CA . ARG A 1 192 ? 17.323 7.829 -10.113 1.00 91.75 192 ARG A CA 1
ATOM 1529 C C . ARG A 1 192 ? 17.053 6.527 -9.362 1.00 91.75 192 ARG A C 1
ATOM 1531 O O . ARG A 1 192 ? 17.063 6.478 -8.138 1.00 91.75 192 ARG A O 1
ATOM 1538 N N . PHE A 1 193 ? 16.855 5.450 -10.104 1.00 90.62 193 PHE A N 1
ATOM 1539 C CA . PHE A 1 193 ? 16.722 4.102 -9.563 1.00 90.62 193 PHE A CA 1
ATOM 1540 C C . PHE A 1 193 ? 17.644 3.146 -10.321 1.00 90.62 193 PHE A C 1
ATOM 1542 O O . PHE A 1 193 ? 18.110 3.429 -11.430 1.00 90.62 193 PHE A O 1
ATOM 1549 N N . ARG A 1 194 ? 17.954 1.996 -9.717 1.00 85.81 194 ARG A N 1
ATOM 1550 C CA . ARG A 1 194 ? 18.771 0.992 -10.399 1.00 85.81 194 ARG A CA 1
ATOM 1551 C C . ARG A 1 194 ? 17.953 0.328 -11.498 1.00 85.81 194 ARG A C 1
ATOM 1553 O O . ARG A 1 194 ? 16.948 -0.321 -11.244 1.00 85.81 194 ARG A O 1
ATOM 1560 N N . ARG A 1 195 ? 18.427 0.444 -12.734 1.00 82.75 195 ARG A N 1
ATOM 1561 C CA . ARG A 1 195 ? 17.895 -0.337 -13.853 1.00 82.75 195 ARG A CA 1
ATOM 1562 C C . ARG A 1 195 ? 18.352 -1.791 -13.707 1.00 82.75 195 ARG A C 1
ATOM 1564 O O . ARG A 1 195 ? 19.485 -2.028 -13.290 1.00 82.75 195 ARG A O 1
ATOM 1571 N N . LYS A 1 196 ? 17.509 -2.739 -14.135 1.00 85.81 196 LYS A N 1
ATOM 1572 C CA . LYS A 1 196 ? 17.741 -4.202 -14.068 1.00 85.81 196 LYS A CA 1
ATOM 1573 C C . LYS A 1 196 ? 17.589 -4.825 -12.672 1.00 85.81 196 LYS A C 1
ATOM 1575 O O . LYS A 1 196 ? 18.227 -5.835 -12.395 1.00 85.81 196 LYS A O 1
ATOM 1580 N N . MET A 1 197 ? 16.733 -4.260 -11.821 1.00 91.25 197 MET A N 1
ATOM 1581 C CA . MET A 1 197 ? 16.301 -4.973 -10.618 1.00 91.25 197 MET A CA 1
ATOM 1582 C C . MET A 1 197 ? 15.538 -6.250 -10.986 1.00 91.25 197 MET A C 1
ATOM 1584 O O . MET A 1 197 ? 14.830 -6.290 -11.994 1.00 91.25 197 MET A O 1
ATOM 1588 N N . THR A 1 198 ? 15.690 -7.282 -10.159 1.00 94.00 198 THR A N 1
ATOM 1589 C CA . THR A 1 198 ? 14.883 -8.510 -10.193 1.00 94.00 198 THR A CA 1
ATOM 1590 C C . THR A 1 198 ? 13.959 -8.539 -8.974 1.00 94.00 198 THR A C 1
ATOM 1592 O O . THR A 1 198 ? 14.159 -7.795 -8.007 1.00 94.00 198 THR A O 1
ATOM 1595 N N . GLY A 1 199 ? 12.958 -9.421 -8.994 1.00 94.88 199 GLY A N 1
ATOM 1596 C CA . GLY A 1 199 ? 12.135 -9.679 -7.815 1.00 94.88 199 GLY A CA 1
ATOM 1597 C C . GLY A 1 199 ? 12.945 -10.156 -6.605 1.00 94.88 199 GLY A C 1
ATOM 1598 O O . GLY A 1 199 ? 12.627 -9.770 -5.479 1.00 94.88 199 GLY A O 1
ATOM 1599 N N . LEU A 1 200 ? 14.023 -10.925 -6.824 1.00 94.44 200 LEU A N 1
ATOM 1600 C CA . LEU A 1 200 ? 14.924 -11.373 -5.756 1.00 94.44 200 LEU A CA 1
ATOM 1601 C C . LEU A 1 200 ? 15.613 -10.196 -5.079 1.00 94.44 200 LEU A C 1
ATOM 1603 O O . LEU A 1 200 ? 15.471 -10.055 -3.869 1.00 94.44 200 LEU A O 1
ATOM 1607 N N . HIS A 1 201 ? 16.247 -9.301 -5.835 1.00 94.25 201 HIS A N 1
ATOM 1608 C CA . HIS A 1 201 ? 16.869 -8.122 -5.245 1.00 94.25 201 HIS A CA 1
ATOM 1609 C C . HIS A 1 201 ? 15.881 -7.256 -4.433 1.00 94.25 201 HIS A C 1
ATOM 1611 O O . HIS A 1 201 ? 16.230 -6.770 -3.358 1.00 94.25 201 HIS A O 1
ATOM 1617 N N . LEU A 1 202 ? 14.650 -7.024 -4.929 1.00 94.75 202 LEU A N 1
ATOM 1618 C CA . LEU A 1 202 ? 13.641 -6.255 -4.178 1.00 94.75 202 LEU A CA 1
ATOM 1619 C C . LEU A 1 202 ? 13.276 -6.967 -2.871 1.00 94.75 202 LEU A C 1
ATOM 1621 O O . LEU A 1 202 ? 13.177 -6.346 -1.815 1.00 94.75 202 LEU A O 1
ATOM 1625 N N . THR A 1 203 ? 13.120 -8.286 -2.928 1.00 94.75 203 THR A N 1
ATOM 1626 C CA . THR A 1 203 ? 12.810 -9.105 -1.755 1.00 94.75 203 THR A CA 1
ATOM 1627 C C . THR A 1 203 ? 13.961 -9.114 -0.745 1.00 94.75 203 THR A C 1
ATOM 1629 O O . THR A 1 203 ? 13.727 -8.981 0.460 1.00 94.75 203 THR A O 1
ATOM 1632 N N . ALA A 1 204 ? 15.200 -9.224 -1.229 1.00 94.19 204 ALA A N 1
ATOM 1633 C CA . 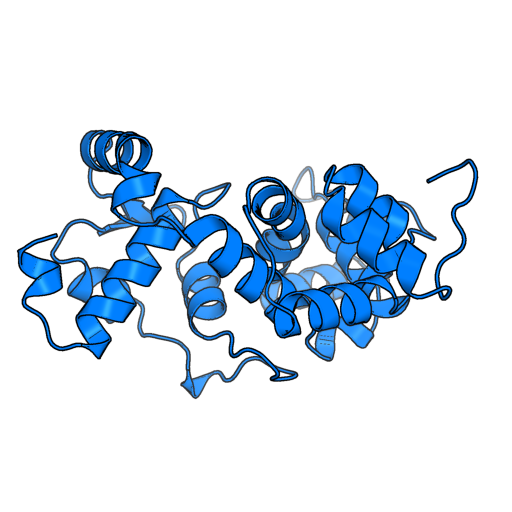ALA A 1 204 ? 16.421 -9.176 -0.435 1.00 94.19 204 ALA A CA 1
ATOM 1634 C C . ALA A 1 204 ? 16.592 -7.809 0.239 1.00 94.19 204 ALA A C 1
ATOM 1636 O O . ALA A 1 204 ? 16.862 -7.754 1.438 1.00 94.19 204 ALA A O 1
ATOM 1637 N N . TYR A 1 205 ? 16.319 -6.714 -0.482 1.00 94.62 205 TYR A N 1
ATOM 1638 C CA . TYR A 1 205 ? 16.312 -5.354 0.065 1.00 94.62 205 TYR A CA 1
ATOM 1639 C C . TYR A 1 205 ? 15.395 -5.227 1.291 1.00 94.62 205 TYR A C 1
ATOM 1641 O O . TYR A 1 205 ? 15.777 -4.636 2.303 1.00 94.62 205 TYR A O 1
ATOM 1649 N N . PHE A 1 206 ? 14.197 -5.816 1.239 1.00 95.19 206 PHE A N 1
ATOM 1650 C CA . PHE A 1 206 ? 13.271 -5.808 2.373 1.00 95.19 206 PHE A CA 1
ATOM 1651 C C . PHE A 1 206 ? 13.609 -6.842 3.457 1.00 95.19 206 PHE A C 1
ATOM 1653 O O . PHE A 1 206 ? 13.187 -6.678 4.608 1.00 95.19 206 PHE A O 1
ATOM 1660 N N . GLY A 1 207 ? 14.383 -7.878 3.126 1.00 94.56 207 GLY A N 1
ATOM 1661 C CA . GLY A 1 207 ? 14.730 -8.982 4.020 1.00 94.56 207 GLY A CA 1
ATOM 1662 C C . GLY A 1 207 ? 13.575 -9.960 4.247 1.00 94.56 207 GLY A C 1
ATOM 1663 O O . GLY A 1 207 ? 13.378 -10.417 5.372 1.00 94.56 207 GLY A O 1
ATOM 1664 N N . VAL A 1 208 ? 12.773 -10.247 3.214 1.00 93.94 208 VAL A N 1
ATOM 1665 C CA . VAL A 1 208 ? 11.609 -11.151 3.313 1.00 93.94 208 VAL A CA 1
ATOM 1666 C C . VAL A 1 208 ? 12.005 -12.579 2.922 1.00 93.94 208 VAL A C 1
ATOM 1668 O O . VAL A 1 208 ? 11.732 -13.040 1.816 1.00 93.94 208 VAL A O 1
ATOM 1671 N N . GLU A 1 209 ? 12.657 -13.300 3.837 1.00 92.06 209 GLU A N 1
ATOM 1672 C CA . GLU A 1 209 ? 13.225 -14.639 3.582 1.00 92.06 209 GLU A CA 1
ATOM 1673 C C . GLU A 1 209 ? 12.202 -15.643 3.019 1.00 92.06 209 GLU A C 1
ATOM 1675 O O . GLU A 1 209 ? 12.516 -16.415 2.113 1.00 92.06 209 GLU A O 1
ATOM 1680 N N . ALA A 1 210 ? 10.961 -15.613 3.515 1.00 91.31 210 ALA A N 1
ATOM 1681 C CA . ALA A 1 210 ? 9.895 -16.483 3.023 1.00 91.31 210 ALA A CA 1
ATOM 1682 C C . ALA A 1 210 ? 9.618 -16.274 1.524 1.00 91.31 210 ALA A C 1
ATOM 1684 O O . ALA A 1 210 ? 9.461 -17.246 0.792 1.00 91.31 210 ALA A O 1
ATOM 1685 N N . VAL A 1 211 ? 9.622 -15.024 1.048 1.00 92.75 211 VAL A N 1
ATOM 1686 C CA . VAL A 1 211 ? 9.415 -14.714 -0.375 1.00 92.75 211 VAL A CA 1
ATOM 1687 C C . VAL A 1 211 ? 10.634 -15.096 -1.211 1.00 92.75 211 VAL A C 1
ATOM 1689 O O . VAL A 1 211 ? 10.463 -15.575 -2.326 1.00 92.75 211 VAL A O 1
ATOM 1692 N N . VAL A 1 212 ? 11.855 -14.966 -0.676 1.00 92.88 212 VAL A N 1
ATOM 1693 C CA . VAL A 1 212 ? 13.066 -15.443 -1.371 1.00 92.88 212 VAL A CA 1
ATOM 1694 C C . VAL A 1 212 ? 12.951 -16.938 -1.661 1.00 92.88 212 VAL A C 1
ATOM 1696 O O . VAL A 1 212 ? 13.141 -17.350 -2.802 1.00 92.88 212 VAL A O 1
ATOM 1699 N N . LYS A 1 213 ? 12.572 -17.741 -0.659 1.00 91.19 213 LYS A N 1
ATOM 1700 C CA . LYS A 1 213 ? 12.353 -19.188 -0.831 1.00 91.19 213 LYS A CA 1
ATOM 1701 C C . LYS A 1 213 ? 11.272 -19.469 -1.873 1.00 91.19 213 LYS A C 1
ATOM 1703 O O . LYS A 1 213 ? 11.528 -20.215 -2.810 1.00 91.19 213 LYS A O 1
ATOM 1708 N N . LEU A 1 214 ? 10.124 -18.789 -1.770 1.00 91.75 214 LEU A N 1
ATOM 1709 C CA . LEU A 1 214 ? 9.035 -18.918 -2.744 1.00 91.75 214 LEU A CA 1
ATOM 1710 C C . LEU A 1 214 ? 9.497 -18.632 -4.179 1.00 91.75 214 LEU A C 1
ATOM 1712 O O . LEU A 1 214 ? 9.124 -19.367 -5.086 1.00 91.75 214 LEU A O 1
ATOM 1716 N N . LEU A 1 215 ? 10.306 -17.589 -4.392 1.00 92.06 215 LEU A N 1
ATOM 1717 C CA . LEU A 1 215 ? 10.821 -17.237 -5.717 1.00 92.06 215 LEU A CA 1
ATOM 1718 C C . LEU A 1 215 ? 11.799 -18.283 -6.256 1.00 92.06 215 LEU A C 1
ATOM 1720 O O . LEU A 1 215 ? 11.687 -18.656 -7.424 1.00 92.06 215 LEU A O 1
ATOM 1724 N N . LEU A 1 216 ? 12.718 -18.778 -5.425 1.00 90.75 216 LEU A N 1
ATOM 1725 C CA . LEU A 1 216 ? 13.680 -19.812 -5.821 1.00 90.75 216 LEU A CA 1
ATOM 1726 C C . LEU A 1 216 ? 12.980 -21.130 -6.177 1.00 90.75 216 LEU A C 1
ATOM 1728 O O . LEU A 1 216 ? 13.315 -21.748 -7.188 1.00 90.75 216 LEU A O 1
ATOM 1732 N N . ASP A 1 217 ? 11.952 -21.510 -5.417 1.00 89.56 217 ASP A N 1
ATOM 1733 C CA . ASP A 1 217 ? 11.176 -22.734 -5.648 1.00 89.56 217 ASP A CA 1
ATOM 1734 C C . ASP A 1 217 ? 10.423 -22.720 -6.990 1.00 89.56 217 ASP A C 1
ATOM 1736 O O . ASP A 1 217 ? 10.079 -23.776 -7.524 1.00 89.56 217 ASP A O 1
ATOM 1740 N N . THR A 1 218 ? 10.194 -21.543 -7.590 1.00 86.38 218 THR A N 1
ATOM 1741 C CA . THR A 1 218 ? 9.583 -21.466 -8.926 1.00 86.38 218 THR A CA 1
ATOM 1742 C C . THR A 1 218 ? 10.491 -21.970 -10.047 1.00 86.38 218 THR A C 1
ATOM 1744 O O . THR A 1 218 ? 9.989 -22.273 -11.130 1.00 86.38 218 THR A O 1
ATOM 1747 N N . GLY A 1 219 ? 11.815 -21.978 -9.841 1.00 79.00 219 GLY A N 1
ATOM 1748 C CA . GLY A 1 219 ? 12.808 -22.222 -10.894 1.00 79.00 219 GLY A CA 1
ATOM 1749 C C . GLY A 1 219 ? 12.813 -21.179 -12.024 1.00 79.00 219 GLY A C 1
ATOM 1750 O O . GLY A 1 219 ? 13.466 -21.389 -13.041 1.00 79.00 219 GLY A O 1
ATOM 1751 N N . LYS A 1 220 ? 12.066 -20.073 -11.882 1.00 75.56 220 LYS A N 1
ATOM 1752 C CA . LYS A 1 220 ? 11.977 -18.985 -12.875 1.00 75.56 220 LYS A CA 1
ATOM 1753 C C . LYS A 1 220 ? 12.949 -17.842 -12.600 1.00 75.56 220 LYS A C 1
ATOM 1755 O O . LYS A 1 220 ? 13.035 -16.919 -13.409 1.00 75.56 220 LYS A O 1
ATOM 1760 N N . VAL A 1 221 ? 13.623 -17.864 -11.452 1.00 76.81 221 VAL A N 1
ATOM 1761 C CA . VAL A 1 221 ? 14.557 -16.820 -11.041 1.00 76.81 221 VAL A CA 1
ATOM 1762 C C . VAL A 1 221 ? 15.892 -17.461 -10.693 1.00 76.81 221 VAL A C 1
ATOM 1764 O O . VAL A 1 221 ? 15.958 -18.298 -9.796 1.00 76.81 221 VAL A O 1
ATOM 1767 N N . ASP A 1 222 ? 16.942 -17.051 -11.399 1.00 69.88 222 ASP A N 1
ATOM 1768 C CA . ASP A 1 222 ? 18.316 -17.431 -11.084 1.00 69.88 222 ASP A CA 1
ATOM 1769 C C . ASP A 1 222 ? 18.891 -16.429 -10.082 1.00 69.88 222 ASP A C 1
ATOM 1771 O O . ASP A 1 222 ? 18.871 -15.223 -10.333 1.00 69.88 222 ASP A O 1
ATOM 1775 N N . ALA A 1 223 ? 19.402 -16.924 -8.954 1.00 69.38 223 ALA A N 1
ATOM 1776 C CA . ALA A 1 223 ? 20.158 -16.100 -8.018 1.00 69.38 223 ALA A CA 1
ATOM 1777 C C . ALA A 1 223 ? 21.530 -15.764 -8.628 1.00 69.38 223 ALA A C 1
ATOM 1779 O O . ALA A 1 223 ? 22.333 -16.664 -8.888 1.00 69.38 223 ALA A O 1
ATOM 1780 N N . ASP A 1 224 ? 21.809 -14.480 -8.853 1.00 69.44 224 ASP A N 1
ATOM 1781 C CA . ASP A 1 224 ? 23.131 -13.979 -9.229 1.00 69.44 224 ASP A CA 1
ATOM 1782 C C . ASP A 1 224 ? 23.891 -13.550 -7.966 1.00 69.44 224 ASP A C 1
ATOM 1784 O O . ASP A 1 224 ? 23.333 -13.095 -6.976 1.00 69.44 224 ASP A O 1
ATOM 1788 N N . SER A 1 225 ? 25.215 -13.612 -8.030 1.00 56.78 225 SER A N 1
ATOM 1789 C CA . SER A 1 225 ? 26.169 -13.049 -7.066 1.00 56.78 225 SER A CA 1
ATOM 1790 C C . SER A 1 225 ? 25.969 -11.565 -6.703 1.00 56.78 225 SER A C 1
ATOM 1792 O O . SER A 1 225 ? 26.684 -11.047 -5.844 1.00 56.78 225 SER A O 1
ATOM 1794 N N . LYS A 1 226 ? 25.061 -10.864 -7.391 1.00 61.00 226 LYS A N 1
ATOM 1795 C CA . LYS A 1 226 ? 24.720 -9.451 -7.188 1.00 61.00 226 LYS A CA 1
ATOM 1796 C C . LYS A 1 226 ? 23.392 -9.242 -6.450 1.00 61.00 226 LYS A C 1
ATOM 1798 O O . LYS A 1 226 ? 23.119 -8.086 -6.114 1.00 61.00 226 LYS A O 1
ATOM 1803 N N . ASP A 1 227 ? 22.613 -10.310 -6.246 1.00 54.78 227 ASP A N 1
ATOM 1804 C CA . ASP A 1 227 ? 21.378 -10.317 -5.450 1.00 54.78 227 ASP A CA 1
ATOM 1805 C C . ASP A 1 227 ? 21.656 -10.248 -3.937 1.00 54.78 227 ASP A C 1
ATOM 1807 O O . ASP A 1 227 ? 22.687 -10.796 -3.473 1.00 54.78 227 ASP A O 1
#

Sequence (227 aa):
MIRIEGQVTDQEDLAKQVLSWITCAKRPLTTIELQQALAVEVGESELDEDNLPEIEDMVSVCAGLVTIDGESNTIRLVHYTTQEYFERTQSHWFPNAKTDITTICISYLSYDVFERGFCQTDDEFEERLQSNQFFEYAARNWGHHARMASTFSQALSQTVVNVLTSKAKVDALSQGLFAIKSYLLDGNYSQRFRRKMTGLHLTAYFGVEAVVKLLLDTGKVDADSKD